Protein AF-S5ZUM7-F1 (afdb_monomer_lite)

Sequence (291 aa):
MRYPVFYRNIAENTLKTAIKSIQYLNNLTGVTPRNVTLVFYLPEKKMGGIYALGFVLGEDVNAGGKGPIYLNLALTRYAPGYMETTIIHELVHVYLGIVGVEANDATRWFHEGMAQYLSIKIAEAIGINVSEYKNDMYNSSKALYYYTGGKFGFIQKWPSDDVSEQEAYLASFYIIANISDSHGGLSYAQRVFSELRKHPVSTSSDIVIVLSQAAGRNLAPFFRSLGFSNIQDWSPTPSAGNTVTTKDTPTLSSYMSLIVALGLSLLIFLVVYYGNFEINQKLKMGIFEML

Secondary structure (DSSP, 8-state):
----GGGHHHHHHHHHHHHHHHHHHHHHHS---S---EEEE---GGGTTTT--EE--HHHHHTTS-SPEEEEGGGGGSPTTHHHHHHHHHHHHHHHHHTTB--STTTHHHHHHHHHHHHHHHHHHTT---HHHHHHHHHHHHHHHHHTTT--GGGGS---SHHHHHHHHHHHHHHHHHHHHHTTTHHHHHHHHHHHTTS-B-SHHHHHHHHHHHHTS--HHHHHHTT--SPPPP-----SS-------PPPHHHHHHHHHHHHHHHHHHHHHHHHHHHHHHHHHHHTSS--

Organism: NCBI:txid1365176

Radius of gyration: 22.26 Å; chains: 1; bounding box: 36×74×72 Å

Structure (mmCIF, N/CA/C/O backbone):
data_AF-S5ZUM7-F1
#
_entry.id   AF-S5ZUM7-F1
#
loop_
_atom_site.group_PDB
_atom_site.id
_atom_site.type_symbol
_atom_site.label_atom_id
_atom_site.label_alt_id
_atom_site.label_comp_id
_atom_site.label_asym_id
_atom_site.label_entity_id
_atom_site.label_seq_id
_atom_site.pdbx_PDB_ins_code
_atom_site.Cartn_x
_atom_site.Cartn_y
_atom_site.Cartn_z
_atom_site.occupancy
_atom_site.B_iso_or_equiv
_atom_site.auth_seq_id
_atom_site.auth_comp_id
_atom_site.auth_asym_id
_atom_site.auth_atom_id
_atom_site.pdbx_PDB_model_num
ATOM 1 N N . MET A 1 1 ? -15.008 -7.374 23.417 1.00 61.22 1 MET A N 1
ATOM 2 C CA . MET A 1 1 ? -14.252 -6.105 23.319 1.00 61.22 1 MET A CA 1
ATOM 3 C C . MET A 1 1 ? -14.030 -5.564 24.730 1.00 61.22 1 MET A C 1
ATOM 5 O O . MET A 1 1 ? -14.895 -5.789 25.568 1.00 61.22 1 MET A O 1
ATOM 9 N N . ARG A 1 2 ? -12.887 -4.932 25.026 1.00 76.25 2 ARG A N 1
ATOM 10 C CA . ARG A 1 2 ? -12.581 -4.351 26.349 1.00 76.25 2 ARG A CA 1
ATOM 11 C C . ARG A 1 2 ? -11.954 -2.968 26.150 1.00 76.25 2 ARG A C 1
ATOM 13 O O . ARG A 1 2 ? -10.902 -2.887 25.534 1.00 76.25 2 ARG A O 1
ATOM 20 N N . TYR A 1 3 ? -12.602 -1.906 26.625 1.00 78.56 3 TYR A N 1
ATOM 21 C CA . TYR A 1 3 ? -12.107 -0.524 26.545 1.00 78.56 3 TYR A CA 1
ATOM 22 C C . TYR A 1 3 ? -12.735 0.337 27.655 1.00 78.56 3 TYR A C 1
ATOM 24 O O . TYR A 1 3 ? -13.867 0.060 28.065 1.00 78.56 3 TYR A O 1
ATOM 32 N N . PRO A 1 4 ? -12.048 1.387 28.147 1.00 81.06 4 PRO A N 1
ATOM 33 C CA . PRO A 1 4 ? -12.658 2.371 29.039 1.00 81.06 4 PRO A CA 1
ATOM 34 C C . PRO A 1 4 ? -13.789 3.133 28.334 1.00 81.06 4 PRO A C 1
ATOM 36 O O . PRO A 1 4 ? -13.660 3.473 27.159 1.00 81.06 4 PRO A O 1
ATOM 39 N N . VAL A 1 5 ? -14.870 3.464 29.052 1.00 84.38 5 VAL A N 1
ATOM 40 C CA . VAL A 1 5 ? -16.059 4.148 28.489 1.00 84.38 5 VAL A CA 1
ATOM 41 C C . VAL A 1 5 ? -15.706 5.436 27.735 1.00 84.38 5 VAL A C 1
ATOM 43 O O . VAL A 1 5 ? -16.314 5.716 26.706 1.00 84.38 5 VAL A O 1
ATOM 46 N N . PHE A 1 6 ? -14.686 6.171 28.184 1.00 80.94 6 PHE A N 1
ATOM 47 C CA . PHE A 1 6 ? -14.214 7.401 27.539 1.00 80.94 6 PHE A CA 1
ATOM 48 C C . PHE A 1 6 ? -13.723 7.200 26.094 1.00 80.94 6 PHE A C 1
ATOM 50 O O . PHE A 1 6 ? -13.793 8.126 25.294 1.00 80.94 6 PHE A O 1
ATOM 57 N N . TYR A 1 7 ? -13.280 5.989 25.739 1.00 85.06 7 TYR A N 1
ATOM 58 C CA . TYR A 1 7 ? -12.807 5.642 24.395 1.00 85.06 7 TYR A CA 1
ATOM 59 C C . TYR A 1 7 ? -13.862 4.916 23.552 1.00 85.06 7 TYR A C 1
ATOM 61 O O . TYR A 1 7 ? -13.537 4.407 22.481 1.00 85.06 7 TYR A O 1
ATOM 69 N N . ARG A 1 8 ? -15.126 4.868 24.001 1.00 88.31 8 ARG A N 1
ATOM 70 C CA . ARG A 1 8 ? -16.198 4.124 23.320 1.00 88.31 8 ARG A CA 1
ATOM 71 C C . ARG A 1 8 ? -16.331 4.499 21.849 1.00 88.31 8 ARG A C 1
ATOM 73 O O . ARG A 1 8 ? -16.257 3.617 21.005 1.00 88.31 8 ARG A O 1
ATOM 80 N N . ASN A 1 9 ? -16.456 5.788 21.546 1.00 88.25 9 ASN A N 1
ATOM 81 C CA . ASN A 1 9 ? -16.661 6.245 20.170 1.00 88.25 9 ASN A CA 1
ATOM 82 C C . ASN A 1 9 ? -15.469 5.891 19.269 1.00 88.25 9 ASN A C 1
ATOM 84 O O . ASN A 1 9 ? -15.655 5.485 18.127 1.00 88.25 9 ASN A O 1
ATOM 88 N N . ILE A 1 10 ? -14.244 5.997 19.794 1.00 89.00 10 ILE A N 1
ATOM 89 C CA . ILE A 1 10 ? -13.022 5.628 19.069 1.00 89.00 10 ILE A CA 1
ATOM 90 C C . ILE A 1 10 ? -13.020 4.126 18.779 1.00 89.00 10 ILE A C 1
ATOM 92 O O . ILE A 1 10 ? -12.801 3.725 17.637 1.00 89.00 10 ILE A O 1
ATOM 96 N N . ALA A 1 11 ? -13.311 3.297 19.784 1.00 89.56 11 ALA A N 1
ATOM 97 C CA . ALA A 1 11 ? -13.358 1.847 19.633 1.00 89.56 11 ALA A CA 1
ATOM 98 C C . ALA A 1 11 ? -14.456 1.406 18.648 1.00 89.56 11 ALA A C 1
ATOM 100 O O . ALA A 1 11 ? -14.210 0.564 17.785 1.00 89.56 11 ALA A O 1
ATOM 101 N N . GLU A 1 12 ? -15.647 2.000 18.734 1.00 91.19 12 GLU A N 1
ATOM 102 C CA . GLU A 1 12 ? -16.779 1.700 17.852 1.00 91.19 12 GLU A CA 1
ATOM 103 C C . GLU A 1 12 ? -16.510 2.122 16.403 1.00 91.19 12 GLU A C 1
ATOM 105 O O . GLU A 1 12 ? -16.765 1.338 15.489 1.00 91.19 12 GLU A O 1
ATOM 110 N N . ASN A 1 13 ? -15.932 3.307 16.179 1.00 90.88 13 ASN A N 1
ATOM 111 C CA . ASN A 1 13 ? -15.545 3.760 14.841 1.00 90.88 13 ASN A CA 1
ATOM 112 C C . ASN A 1 13 ? -14.438 2.883 14.248 1.00 90.88 13 ASN A C 1
ATOM 114 O O . ASN A 1 13 ? -14.549 2.447 13.104 1.00 90.88 13 ASN A O 1
ATOM 118 N N . THR A 1 14 ? -13.421 2.555 15.048 1.00 93.12 14 THR A N 1
ATOM 119 C CA . THR A 1 14 ? -12.333 1.648 14.651 1.00 93.12 14 THR A CA 1
ATOM 120 C C . THR A 1 14 ? -12.890 0.291 14.229 1.00 93.12 14 THR A C 1
ATOM 122 O O . THR A 1 14 ? -12.570 -0.206 13.149 1.00 93.12 14 THR A O 1
ATOM 125 N N . LEU A 1 15 ? -13.781 -0.294 15.040 1.00 93.31 15 LEU A N 1
ATOM 126 C CA . LEU A 1 15 ? -14.403 -1.577 14.728 1.00 93.31 15 LEU A CA 1
ATOM 127 C C . LEU A 1 15 ? -15.278 -1.489 13.472 1.00 93.31 15 LEU A C 1
ATOM 129 O O . LEU A 1 15 ? -15.218 -2.375 12.622 1.00 93.31 15 LEU A O 1
ATOM 133 N N . LYS A 1 16 ? -16.089 -0.436 13.341 1.00 95.12 16 LYS A N 1
ATOM 134 C CA . LYS A 1 16 ? -16.959 -0.228 12.179 1.00 95.12 16 LYS A CA 1
ATOM 135 C C . LYS A 1 16 ? -16.148 -0.173 10.886 1.00 95.12 16 LYS A C 1
ATOM 137 O O . LYS A 1 16 ? -16.532 -0.826 9.916 1.00 95.12 16 LYS A O 1
ATOM 142 N N . THR A 1 17 ? -15.043 0.572 10.881 1.00 96.00 17 THR A N 1
ATOM 143 C CA . THR A 1 17 ? -14.125 0.631 9.740 1.00 96.00 17 THR A CA 1
ATOM 144 C C . THR A 1 17 ? -13.513 -0.739 9.482 1.00 96.00 17 THR A C 1
ATOM 146 O O . THR A 1 17 ? -13.670 -1.263 8.385 1.00 96.00 17 THR A O 1
ATOM 149 N N . ALA A 1 18 ? -12.924 -1.379 10.495 1.00 96.50 18 ALA A N 1
ATOM 150 C CA . ALA A 1 18 ? -12.290 -2.686 10.339 1.00 96.50 18 ALA A CA 1
ATOM 151 C C . ALA A 1 18 ? -13.249 -3.757 9.791 1.00 96.50 18 ALA A C 1
ATOM 153 O O . ALA A 1 18 ? -12.889 -4.472 8.862 1.00 96.50 18 ALA A O 1
ATOM 154 N N . ILE A 1 19 ? -14.483 -3.852 10.303 1.00 97.00 19 ILE A N 1
ATOM 155 C CA . ILE A 1 19 ? -15.470 -4.841 9.837 1.00 97.00 19 ILE A CA 1
ATOM 156 C C . ILE A 1 19 ? -15.808 -4.629 8.361 1.00 97.00 19 ILE A C 1
ATOM 158 O O . ILE A 1 19 ? -15.772 -5.584 7.584 1.00 97.00 19 ILE A O 1
ATOM 162 N N . LYS A 1 20 ? -16.130 -3.392 7.966 1.00 98.06 20 LYS A N 1
ATOM 163 C CA . LYS A 1 20 ? -16.456 -3.077 6.568 1.00 98.06 20 LYS A CA 1
ATOM 164 C C . LYS A 1 20 ? -15.277 -3.377 5.644 1.00 98.06 20 LYS A C 1
ATOM 166 O O . LYS A 1 20 ? -15.464 -3.959 4.579 1.00 98.06 20 LYS A O 1
ATOM 171 N N . SER A 1 21 ? -14.070 -3.028 6.074 1.00 98.06 21 SER A N 1
ATOM 172 C CA . SER A 1 21 ? -12.847 -3.256 5.310 1.00 98.06 21 SER A CA 1
ATOM 173 C C . SER A 1 21 ? -12.513 -4.739 5.183 1.00 98.06 21 SER A C 1
ATOM 175 O O . SER A 1 21 ? -12.178 -5.180 4.094 1.00 98.06 21 SER A O 1
ATOM 177 N N . ILE A 1 22 ? -12.680 -5.535 6.244 1.00 97.94 22 ILE A N 1
ATOM 178 C CA . ILE A 1 22 ? -12.516 -6.997 6.204 1.00 97.94 22 ILE A CA 1
ATOM 179 C C . ILE A 1 22 ? -13.520 -7.628 5.237 1.00 97.94 22 ILE A C 1
ATOM 181 O O . ILE A 1 22 ? -13.139 -8.469 4.433 1.00 97.94 22 ILE A O 1
ATOM 185 N N . GLN A 1 23 ? -14.790 -7.214 5.265 1.00 97.81 23 GLN A N 1
ATOM 186 C CA . GLN A 1 23 ? -15.787 -7.710 4.310 1.00 97.81 23 GLN A CA 1
ATOM 187 C C . GLN A 1 23 ? -15.381 -7.403 2.864 1.00 97.81 23 GLN A C 1
ATOM 189 O O . GLN A 1 23 ? -15.476 -8.270 1.997 1.00 97.81 23 GLN A O 1
ATOM 194 N N . TYR A 1 24 ? -14.891 -6.188 2.613 1.00 98.44 24 TYR A N 1
ATOM 195 C CA . TYR A 1 24 ? -14.421 -5.789 1.291 1.00 98.44 24 TYR A CA 1
ATOM 196 C C . TYR A 1 24 ? -13.181 -6.583 0.856 1.00 98.44 24 TYR A C 1
ATOM 198 O O . TYR A 1 24 ? -13.144 -7.127 -0.247 1.00 98.44 24 TYR A O 1
ATOM 206 N N . LEU A 1 25 ? -12.181 -6.688 1.734 1.00 98.38 25 LEU A N 1
ATOM 207 C CA . LEU A 1 25 ? -10.933 -7.406 1.484 1.00 98.38 25 LEU A CA 1
ATOM 208 C C . LEU A 1 25 ? -11.172 -8.901 1.274 1.00 98.38 25 LEU A C 1
ATOM 210 O O . LEU A 1 25 ? -10.568 -9.468 0.371 1.00 98.38 25 LEU A O 1
ATOM 214 N N . ASN A 1 26 ? -12.092 -9.535 2.005 1.00 98.19 26 ASN A N 1
ATOM 215 C CA . ASN A 1 26 ? -12.466 -10.931 1.765 1.00 98.19 26 ASN A CA 1
ATOM 216 C C . ASN A 1 26 ? -12.919 -11.153 0.315 1.00 98.19 26 ASN A C 1
ATOM 218 O O . ASN A 1 26 ? -12.455 -12.074 -0.356 1.00 98.19 26 ASN A O 1
ATOM 222 N N . ASN A 1 27 ? -13.789 -10.273 -0.185 1.00 97.81 27 ASN A N 1
ATOM 223 C CA . ASN A 1 27 ? -14.301 -10.354 -1.552 1.00 97.81 27 ASN A CA 1
ATOM 224 C C . ASN A 1 27 ? -13.211 -10.060 -2.593 1.00 97.81 27 ASN A C 1
ATOM 226 O O . ASN A 1 27 ? -13.148 -10.725 -3.626 1.00 97.81 27 ASN A O 1
ATOM 230 N N . LEU A 1 28 ? -12.350 -9.074 -2.322 1.00 98.25 28 LEU A N 1
ATOM 231 C CA . LEU A 1 28 ? -11.279 -8.667 -3.232 1.00 98.25 28 LEU A CA 1
ATOM 232 C C . LEU A 1 28 ? -10.168 -9.718 -3.326 1.00 98.25 28 LEU A C 1
ATOM 234 O O . LEU A 1 28 ? -9.648 -9.967 -4.408 1.00 98.25 28 LEU A O 1
ATOM 238 N N . THR A 1 29 ? -9.791 -10.323 -2.205 1.00 97.75 29 THR A N 1
ATOM 239 C CA . THR A 1 29 ? -8.609 -11.194 -2.110 1.00 97.75 29 THR A CA 1
ATOM 240 C C . THR A 1 29 ? -8.943 -12.681 -2.225 1.00 97.75 29 THR A C 1
ATOM 242 O O . THR A 1 29 ? -8.077 -13.489 -2.558 1.00 97.75 29 THR A O 1
ATOM 245 N N . GLY A 1 30 ? -10.195 -13.063 -1.952 1.00 97.38 30 GLY A N 1
ATOM 246 C CA . GLY A 1 30 ? -10.624 -14.459 -1.927 1.00 97.38 30 GLY A CA 1
ATOM 247 C C . GLY A 1 30 ? -10.052 -15.265 -0.756 1.00 97.38 30 GLY A C 1
ATOM 248 O O . GLY A 1 30 ? -9.999 -16.493 -0.846 1.00 97.38 30 GLY A O 1
ATOM 249 N N . VAL A 1 31 ? -9.597 -14.601 0.311 1.00 96.69 31 VAL A N 1
ATOM 250 C CA . VAL A 1 31 ? -9.159 -15.225 1.572 1.00 96.69 31 VAL A CA 1
ATOM 251 C C . VAL A 1 31 ? -9.831 -14.554 2.763 1.00 96.69 31 VAL A C 1
ATOM 253 O O . VAL A 1 31 ? -10.417 -13.485 2.628 1.00 96.69 31 VAL A O 1
ATOM 256 N N . THR A 1 32 ? -9.772 -15.181 3.937 1.00 95.38 32 THR A N 1
ATOM 257 C CA . THR A 1 32 ? -10.354 -14.624 5.164 1.00 95.38 32 THR A CA 1
ATOM 258 C C . THR A 1 32 ? -9.424 -14.853 6.352 1.00 95.38 32 THR A C 1
ATOM 260 O O . THR A 1 32 ? -9.056 -16.004 6.608 1.00 95.38 32 THR A O 1
ATOM 263 N N . PRO A 1 33 ? -9.047 -13.799 7.103 1.00 92.81 33 PRO A N 1
ATOM 264 C CA . PRO A 1 33 ? -8.265 -13.957 8.321 1.00 92.81 33 PRO A CA 1
ATOM 265 C C . PRO A 1 33 ? -9.086 -14.696 9.382 1.00 92.81 33 PRO A C 1
ATOM 267 O O . PRO A 1 33 ? -10.273 -14.428 9.574 1.00 92.81 33 PRO A O 1
ATOM 270 N N . ARG A 1 34 ? -8.448 -15.615 10.113 1.00 88.38 34 ARG A N 1
ATOM 271 C CA . ARG A 1 34 ? -9.111 -16.376 11.188 1.00 88.38 34 ARG A CA 1
ATOM 272 C C . ARG A 1 34 ? -9.559 -15.469 12.334 1.00 88.38 34 ARG A C 1
ATOM 274 O O . ARG A 1 34 ? -10.624 -15.670 12.911 1.00 88.38 34 ARG A O 1
ATOM 281 N N . ASN A 1 35 ? -8.714 -14.511 12.692 1.00 88.31 35 ASN A N 1
ATOM 282 C CA . ASN A 1 35 ? -8.983 -13.473 13.669 1.00 88.31 35 ASN A CA 1
ATOM 283 C C . ASN A 1 35 ? -8.235 -12.199 13.260 1.00 88.31 35 ASN A C 1
ATOM 285 O O . ASN A 1 35 ? -7.241 -12.251 12.545 1.00 88.31 35 ASN A O 1
ATOM 289 N N . VAL A 1 36 ? -8.738 -11.054 13.710 1.00 90.75 36 VAL A N 1
ATOM 290 C CA . VAL A 1 36 ? -8.038 -9.772 13.617 1.00 90.75 36 VAL A CA 1
ATOM 291 C C . VAL A 1 36 ? -8.118 -9.138 14.993 1.00 90.75 36 VAL A C 1
ATOM 293 O O . VAL A 1 36 ? -9.209 -8.984 15.547 1.00 90.75 36 VAL A O 1
ATOM 296 N N . THR A 1 37 ? -6.963 -8.796 15.553 1.00 91.75 37 THR A N 1
ATOM 297 C CA . THR A 1 37 ? -6.866 -8.112 16.844 1.00 91.75 37 THR A CA 1
ATOM 298 C C . THR A 1 37 ? -6.326 -6.714 16.604 1.00 91.75 37 THR A C 1
ATOM 300 O O . THR A 1 37 ? -5.295 -6.570 15.965 1.00 91.75 37 THR A O 1
ATOM 303 N N . LEU A 1 38 ? -7.015 -5.694 17.112 1.00 91.38 38 LEU A N 1
ATOM 304 C CA . LEU A 1 38 ? -6.593 -4.296 17.024 1.00 91.38 38 LEU A CA 1
ATOM 305 C C . LEU A 1 38 ? -6.195 -3.827 18.422 1.00 91.38 38 LEU A C 1
ATOM 307 O O . LEU A 1 38 ? -6.974 -3.980 19.368 1.00 91.38 38 LEU A O 1
ATOM 311 N N . VAL A 1 39 ? -4.992 -3.276 18.553 1.00 91.75 39 VAL A N 1
ATOM 312 C CA . VAL A 1 39 ? -4.415 -2.842 19.829 1.00 91.75 39 VAL A CA 1
ATOM 313 C C . VAL A 1 39 ? -3.963 -1.396 19.707 1.00 91.75 39 VAL A C 1
ATOM 315 O O . VAL A 1 39 ? -3.100 -1.077 18.899 1.00 91.75 39 VAL A O 1
ATOM 318 N N . PHE A 1 40 ? -4.513 -0.513 20.539 1.00 90.50 40 PHE A N 1
ATOM 319 C CA . PHE A 1 40 ? -4.004 0.852 20.634 1.00 90.50 40 PHE A CA 1
ATOM 320 C C . PHE A 1 40 ? -2.753 0.907 21.508 1.00 90.50 40 PHE A C 1
ATOM 322 O O . PHE A 1 40 ? -2.742 0.341 22.603 1.00 90.50 40 PHE A O 1
ATOM 329 N N . TYR A 1 41 ? -1.733 1.633 21.054 1.00 89.12 41 TYR A N 1
ATOM 330 C CA . TYR A 1 41 ? -0.527 1.922 21.828 1.00 89.12 41 TYR A CA 1
ATOM 331 C C . TYR A 1 41 ? -0.323 3.432 22.001 1.00 89.12 41 TYR A C 1
ATOM 333 O O . TYR A 1 41 ? -0.834 4.248 21.230 1.00 89.12 41 TYR A O 1
ATOM 341 N N . LEU A 1 42 ? 0.402 3.811 23.056 1.00 87.75 42 LEU A N 1
ATOM 342 C CA . LEU A 1 42 ? 0.776 5.203 23.303 1.00 87.75 42 LEU A CA 1
ATOM 343 C C . LEU A 1 42 ? 1.961 5.599 22.404 1.00 87.75 42 LEU A C 1
ATOM 345 O O . LEU A 1 42 ? 2.869 4.785 22.257 1.00 87.75 42 LEU A O 1
ATOM 349 N N . PRO A 1 43 ? 2.005 6.832 21.860 1.00 83.75 43 PRO A N 1
ATOM 350 C CA . PRO A 1 43 ? 3.061 7.310 20.958 1.00 83.75 43 PRO A CA 1
ATOM 351 C C . PRO A 1 43 ? 4.407 7.515 21.676 1.00 83.75 43 PRO A C 1
ATOM 353 O O . PRO A 1 43 ? 4.896 8.632 21.854 1.00 83.75 43 PRO A O 1
ATOM 356 N N . GLU A 1 44 ? 5.025 6.430 22.128 1.00 83.12 44 GLU A N 1
ATOM 357 C CA . GLU A 1 44 ? 6.344 6.447 22.743 1.00 83.12 44 GLU A CA 1
ATOM 358 C C . GLU A 1 44 ? 7.426 6.637 21.672 1.00 83.12 44 GLU A C 1
ATOM 360 O O . GLU A 1 44 ? 7.377 6.019 20.609 1.00 83.12 44 GLU A O 1
ATOM 365 N N . LYS A 1 45 ? 8.454 7.454 21.954 1.00 74.19 45 LYS A N 1
ATOM 366 C CA . LYS A 1 45 ? 9.541 7.737 20.991 1.00 74.19 45 LYS A CA 1
ATOM 367 C C . LYS A 1 45 ? 10.193 6.470 20.431 1.00 74.19 45 LYS A C 1
ATOM 369 O O . LYS A 1 45 ? 10.468 6.408 19.241 1.00 74.19 45 LYS A O 1
ATOM 374 N N . LYS A 1 46 ? 10.394 5.452 21.275 1.00 77.50 46 LYS A N 1
ATOM 375 C CA . LYS A 1 46 ? 10.979 4.156 20.884 1.00 77.50 46 LYS A CA 1
ATOM 376 C C . LYS A 1 46 ? 10.132 3.367 19.874 1.00 77.50 46 LYS A C 1
ATOM 378 O O . LYS A 1 46 ? 10.631 2.421 19.288 1.00 77.50 46 LYS A O 1
ATOM 383 N N . MET A 1 47 ? 8.863 3.736 19.705 1.00 67.62 47 MET A N 1
ATOM 384 C CA . MET A 1 47 ? 7.914 3.137 18.764 1.00 67.62 47 MET A CA 1
ATOM 385 C C . MET A 1 47 ? 7.614 4.084 17.592 1.00 67.62 47 MET A C 1
ATOM 387 O O . MET A 1 47 ? 6.532 4.018 17.024 1.00 67.62 47 MET A O 1
ATOM 391 N N . GLY A 1 48 ? 8.515 5.024 17.281 1.00 69.00 48 GLY A N 1
ATOM 392 C CA . GLY A 1 48 ? 8.325 6.020 16.218 1.00 69.00 48 GLY A CA 1
ATOM 393 C C . GLY A 1 48 ? 7.511 7.255 16.631 1.00 69.00 48 GLY A C 1
ATOM 394 O O . GLY A 1 48 ? 7.222 8.119 15.801 1.00 69.00 48 GLY A O 1
ATOM 395 N N . GLY A 1 49 ? 7.149 7.385 17.913 1.00 77.81 49 GLY A N 1
ATOM 396 C CA . GLY A 1 49 ? 6.454 8.562 18.436 1.00 77.81 49 GLY A CA 1
ATOM 397 C C . GLY A 1 49 ? 5.098 8.778 17.766 1.00 77.81 49 GLY A C 1
ATOM 398 O O . GLY A 1 49 ? 4.261 7.884 17.772 1.00 77.81 49 GLY A O 1
ATOM 399 N N . ILE A 1 50 ? 4.869 9.974 17.218 1.00 72.50 50 ILE A N 1
ATOM 400 C CA . ILE A 1 50 ? 3.633 10.320 16.491 1.00 72.50 50 ILE A CA 1
ATOM 401 C C . ILE A 1 50 ? 3.696 9.990 14.991 1.00 72.50 50 ILE A C 1
ATOM 403 O O . ILE A 1 50 ? 2.682 10.109 14.314 1.00 72.50 50 ILE A O 1
ATOM 407 N N . TYR A 1 51 ? 4.866 9.604 14.472 1.00 71.00 51 TYR A N 1
ATOM 408 C CA . TYR A 1 51 ? 5.076 9.382 13.037 1.00 71.00 51 TYR A CA 1
ATOM 409 C C . TYR A 1 51 ? 4.770 7.945 12.611 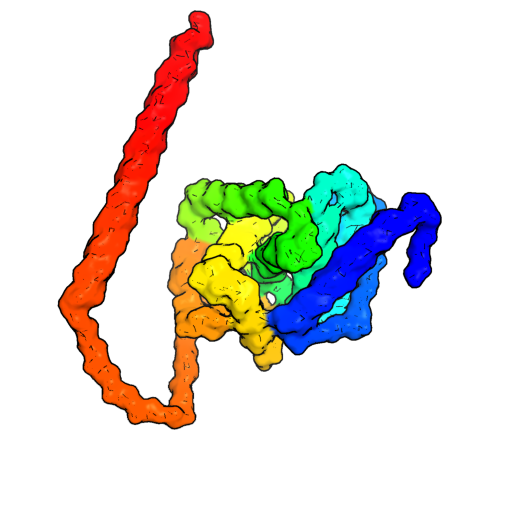1.00 71.00 51 TYR A C 1
ATOM 411 O O . TYR A 1 51 ? 4.253 7.730 11.520 1.00 71.00 51 TYR A O 1
ATOM 419 N N . ALA A 1 52 ? 5.011 6.965 13.486 1.00 79.25 52 ALA A N 1
ATOM 420 C CA . ALA A 1 52 ? 4.509 5.610 13.285 1.00 79.25 52 ALA A CA 1
ATOM 421 C C . ALA A 1 52 ? 3.010 5.588 13.600 1.00 79.25 52 ALA A C 1
ATOM 423 O O . ALA A 1 52 ? 2.626 5.700 14.762 1.00 79.25 52 ALA A O 1
ATOM 424 N N . LEU A 1 53 ? 2.160 5.506 12.580 1.00 83.38 53 LEU A N 1
ATOM 425 C CA . LEU A 1 53 ? 0.704 5.580 12.746 1.00 83.38 53 LEU A CA 1
ATOM 426 C C . LEU A 1 53 ? 0.078 4.221 13.083 1.00 83.38 53 LEU A C 1
ATOM 428 O O . LEU A 1 53 ? -0.866 4.148 13.870 1.00 83.38 53 LEU A O 1
ATOM 432 N N . GLY A 1 54 ? 0.620 3.150 12.521 1.00 85.81 54 GLY A N 1
ATOM 433 C CA . GLY A 1 54 ? 0.229 1.774 12.780 1.00 85.81 54 GLY A CA 1
ATOM 434 C C . GLY A 1 54 ? 1.332 0.824 12.334 1.00 85.81 54 GLY A C 1
ATOM 435 O O . GLY A 1 54 ? 2.295 1.263 11.705 1.00 85.81 54 GLY A O 1
ATOM 436 N N . PHE A 1 55 ? 1.236 -0.438 12.747 1.00 85.50 55 PHE A N 1
ATOM 437 C CA . PHE A 1 55 ? 2.102 -1.501 12.240 1.00 85.50 55 PHE A CA 1
ATOM 438 C C . PHE A 1 55 ? 1.538 -2.900 12.523 1.00 85.50 55 PHE A C 1
ATOM 440 O O . PHE A 1 55 ? 0.803 -3.129 13.493 1.00 85.50 55 PHE A O 1
ATOM 447 N N . VAL A 1 56 ? 1.999 -3.861 11.722 1.00 83.75 56 VAL A N 1
ATOM 448 C CA . VAL A 1 56 ? 1.998 -5.303 12.004 1.00 83.75 56 VAL A CA 1
ATOM 449 C C . VAL A 1 56 ? 3.445 -5.784 11.962 1.00 83.75 56 VAL A C 1
ATOM 451 O O . VAL A 1 56 ? 4.212 -5.362 11.098 1.00 83.75 56 VAL A O 1
ATOM 454 N N . LEU A 1 57 ? 3.850 -6.655 12.887 1.00 82.94 57 LEU A N 1
ATOM 455 C CA . LEU A 1 57 ? 5.222 -7.165 12.891 1.00 82.94 57 LEU A CA 1
ATOM 456 C C . LEU A 1 57 ? 5.478 -8.044 11.658 1.00 82.94 57 LEU A C 1
ATOM 458 O O . LEU A 1 57 ? 4.638 -8.857 11.274 1.00 82.94 57 LEU A O 1
ATOM 462 N N . GLY A 1 58 ? 6.666 -7.930 11.058 1.00 77.56 58 GLY A N 1
ATOM 463 C CA . GLY A 1 58 ? 7.031 -8.737 9.888 1.00 77.56 58 GLY A CA 1
ATOM 464 C C . GLY A 1 58 ? 6.960 -10.244 10.160 1.00 77.56 58 GLY A C 1
ATOM 465 O O . GLY A 1 58 ? 6.475 -10.999 9.323 1.00 77.56 58 GLY A O 1
ATOM 466 N N . GLU A 1 59 ? 7.349 -10.686 11.360 1.00 82.88 59 GLU A N 1
ATOM 467 C CA . GLU A 1 59 ? 7.220 -12.087 11.790 1.00 82.88 59 GLU A CA 1
ATOM 468 C C . GLU A 1 59 ? 5.764 -12.575 11.811 1.00 82.88 59 GLU A C 1
ATOM 470 O O . GLU A 1 59 ? 5.484 -13.711 11.434 1.00 82.88 59 GLU A O 1
ATOM 475 N N . ASP A 1 60 ? 4.825 -11.700 12.165 1.00 87.69 60 ASP A N 1
ATOM 476 C CA . ASP A 1 60 ? 3.401 -12.004 12.202 1.00 87.69 60 ASP A CA 1
ATOM 477 C C . ASP A 1 60 ? 2.786 -12.060 10.801 1.00 87.69 60 ASP A C 1
ATOM 479 O O . ASP A 1 60 ? 1.942 -12.921 10.526 1.00 87.69 60 ASP A O 1
ATOM 483 N N . VAL A 1 61 ? 3.220 -11.162 9.909 1.00 85.25 61 VAL A N 1
ATOM 484 C CA . VAL A 1 61 ? 2.880 -11.202 8.481 1.00 85.25 61 VAL A CA 1
ATOM 485 C C . VAL A 1 61 ? 3.385 -12.514 7.877 1.00 85.25 61 VAL A C 1
ATOM 487 O O . VAL A 1 61 ? 2.592 -13.262 7.304 1.00 85.25 61 VAL A O 1
ATOM 490 N N . ASN A 1 62 ? 4.653 -12.857 8.120 1.00 89.25 62 ASN A N 1
ATOM 491 C CA . ASN A 1 62 ? 5.293 -14.093 7.656 1.00 89.25 62 ASN A CA 1
ATOM 492 C C . ASN A 1 62 ? 4.681 -15.361 8.267 1.00 89.25 62 ASN A C 1
ATOM 494 O O . ASN A 1 62 ? 4.672 -16.417 7.638 1.00 89.25 62 ASN A O 1
ATOM 498 N N . ALA A 1 63 ? 4.086 -15.269 9.458 1.00 87.38 63 ALA A N 1
ATOM 499 C CA . ALA A 1 63 ? 3.318 -16.351 10.070 1.00 87.38 63 ALA A CA 1
ATOM 500 C C . ALA A 1 63 ? 1.901 -16.523 9.474 1.00 87.38 63 ALA A C 1
ATOM 502 O O . ALA A 1 63 ? 1.087 -17.278 10.032 1.00 87.38 63 ALA A O 1
ATOM 503 N N . GLY A 1 64 ? 1.601 -15.859 8.352 1.00 84.62 64 GLY A N 1
ATOM 504 C CA . GLY A 1 64 ? 0.307 -15.873 7.671 1.00 84.62 64 GLY A CA 1
ATOM 505 C C . GLY A 1 64 ? -0.652 -14.800 8.185 1.00 84.62 64 GLY A C 1
ATOM 506 O O . GLY A 1 64 ? -1.844 -15.073 8.319 1.00 84.62 64 GLY A O 1
ATOM 507 N N . GLY A 1 65 ? -0.134 -13.622 8.544 1.00 81.81 65 GLY A N 1
ATOM 508 C CA . GLY A 1 65 ? -0.927 -12.484 9.019 1.00 81.81 65 GLY A CA 1
ATOM 509 C C . GLY A 1 65 ? -1.606 -12.715 10.375 1.00 81.81 65 GLY A C 1
ATOM 510 O O . GLY A 1 65 ? -2.760 -12.339 10.559 1.00 81.81 65 GLY A O 1
ATOM 511 N N . LYS A 1 66 ? -0.935 -13.384 11.321 1.00 83.81 66 LYS A N 1
ATOM 512 C CA . LYS A 1 66 ? -1.540 -13.801 12.609 1.00 83.81 66 LYS A CA 1
ATOM 513 C C . LYS A 1 66 ? -1.411 -12.782 13.745 1.00 83.81 66 LYS A C 1
ATOM 515 O O . LYS A 1 66 ? -1.971 -13.006 14.820 1.00 83.81 66 LYS A O 1
ATOM 520 N N . GLY A 1 67 ? -0.676 -11.702 13.520 1.00 78.62 67 GLY A N 1
ATOM 521 C CA . GLY A 1 67 ? -0.356 -10.715 14.544 1.00 78.62 67 GLY A CA 1
ATOM 522 C C . GLY A 1 67 ? -1.494 -9.768 14.878 1.00 78.62 67 GLY A C 1
ATOM 523 O O . GLY A 1 67 ? -2.402 -9.554 14.066 1.00 78.62 67 GLY A O 1
ATOM 524 N N . PRO A 1 68 ? -1.453 -9.151 16.068 1.00 90.12 68 PRO A N 1
ATOM 525 C CA . PRO A 1 68 ? -2.241 -7.959 16.306 1.00 90.12 68 PRO A CA 1
ATOM 526 C C . PRO A 1 68 ? -1.785 -6.821 15.381 1.00 90.12 68 PRO A C 1
ATOM 528 O O . PRO A 1 68 ? -0.601 -6.638 15.110 1.00 90.12 68 PRO A O 1
ATOM 531 N N . ILE A 1 69 ? -2.752 -6.023 14.945 1.00 91.00 69 ILE A N 1
ATOM 532 C CA . ILE A 1 69 ? -2.531 -4.721 14.329 1.00 91.00 69 ILE A CA 1
ATOM 533 C C . ILE A 1 69 ? -2.402 -3.700 15.456 1.00 91.00 69 ILE A C 1
ATOM 535 O O . ILE A 1 69 ? -3.337 -3.513 16.245 1.00 91.00 69 ILE A O 1
ATOM 539 N N . TYR A 1 70 ? -1.258 -3.031 15.522 1.00 91.81 70 TYR A N 1
ATOM 540 C CA . TYR A 1 70 ? -1.015 -1.950 16.464 1.00 91.81 70 TYR A CA 1
ATOM 541 C C . TYR A 1 70 ? -1.384 -0.617 15.826 1.00 91.81 70 TYR A C 1
ATOM 543 O O . TYR A 1 70 ? -0.954 -0.309 14.721 1.00 91.81 70 TYR A O 1
ATOM 551 N N . LEU A 1 71 ? -2.179 0.184 16.5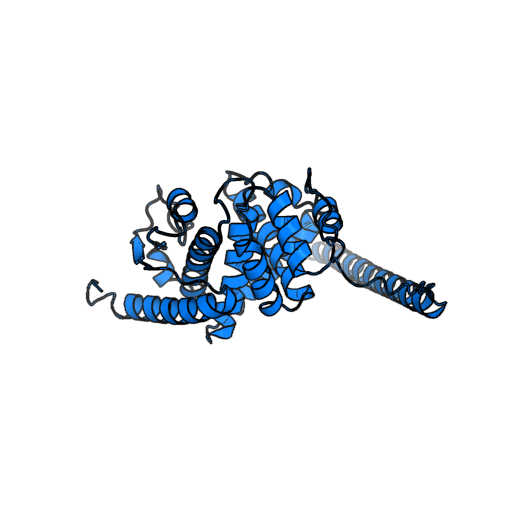31 1.00 91.56 71 LEU A N 1
ATOM 552 C CA . LEU A 1 71 ? -2.616 1.505 16.091 1.00 91.56 71 LEU A CA 1
ATOM 553 C C . LEU A 1 71 ? -2.149 2.561 17.081 1.00 91.56 71 LEU A C 1
ATOM 555 O O . LEU A 1 71 ? -2.352 2.435 18.292 1.00 91.56 71 LEU A O 1
ATOM 559 N N . ASN A 1 72 ? -1.558 3.631 16.572 1.00 89.56 72 ASN A N 1
ATOM 560 C CA . ASN A 1 72 ? -1.126 4.733 17.405 1.00 89.56 72 ASN A CA 1
ATOM 561 C C . ASN A 1 72 ? -2.343 5.504 17.918 1.00 89.56 72 ASN A C 1
ATOM 563 O O . ASN A 1 72 ? -3.178 5.965 17.139 1.00 89.56 72 ASN A O 1
ATOM 567 N N . LEU A 1 73 ? -2.436 5.707 19.234 1.00 89.12 73 LEU A N 1
ATOM 568 C CA . LEU A 1 73 ? -3.529 6.477 19.828 1.00 89.12 73 LEU A CA 1
ATOM 569 C C . LEU A 1 73 ? -3.581 7.930 19.313 1.00 89.12 73 LEU A C 1
ATOM 571 O O . LEU A 1 73 ? -4.649 8.548 19.337 1.00 89.12 73 LEU A O 1
ATOM 575 N N . ALA A 1 74 ? -2.469 8.470 18.800 1.00 86.88 74 ALA A N 1
ATOM 576 C CA . ALA A 1 74 ? -2.420 9.788 18.168 1.00 86.88 74 ALA A CA 1
ATOM 577 C C . ALA A 1 74 ? -3.384 9.918 16.975 1.00 86.88 74 ALA A C 1
ATOM 579 O O . ALA A 1 74 ? -3.946 10.996 16.786 1.00 86.88 74 ALA A O 1
ATOM 580 N N . LEU A 1 75 ? -3.670 8.827 16.247 1.00 86.75 75 LEU A N 1
ATOM 581 C CA . LEU A 1 75 ? -4.609 8.807 15.113 1.00 86.75 75 LEU A CA 1
ATOM 582 C C . LEU A 1 75 ? -6.001 9.334 15.464 1.00 86.75 75 LEU A C 1
ATOM 584 O O . LEU A 1 75 ? -6.687 9.895 14.617 1.00 86.75 75 LEU A O 1
ATOM 588 N N . THR A 1 76 ? -6.403 9.219 16.729 1.00 86.00 76 THR A N 1
ATOM 589 C CA . THR A 1 76 ? -7.693 9.727 17.223 1.00 86.00 76 THR A CA 1
ATOM 590 C C . THR A 1 76 ? -7.825 11.251 17.142 1.00 86.00 76 THR A C 1
ATOM 592 O O . THR A 1 76 ? -8.911 11.787 17.361 1.00 86.00 76 THR A O 1
ATOM 595 N N . ARG A 1 77 ? -6.722 11.957 16.858 1.00 85.62 77 ARG A N 1
ATOM 596 C CA . ARG A 1 77 ? -6.642 13.416 16.722 1.00 85.62 77 ARG A CA 1
ATOM 597 C C . ARG A 1 77 ? -6.328 13.885 15.301 1.00 85.62 77 ARG A C 1
ATOM 599 O O . ARG A 1 77 ? -6.275 15.092 15.087 1.00 85.62 77 ARG A O 1
ATOM 606 N N . TYR A 1 78 ? -6.110 12.967 14.361 1.00 84.69 78 TYR A N 1
ATOM 607 C CA . TYR A 1 78 ? -5.853 13.310 12.964 1.00 84.69 78 TYR A CA 1
ATOM 608 C C . TYR A 1 78 ? -7.153 13.695 12.253 1.00 84.69 78 TYR A C 1
ATOM 610 O O . TYR A 1 78 ? -8.255 13.441 12.749 1.00 84.69 78 TYR A O 1
ATOM 618 N N . ALA A 1 79 ? -7.018 14.324 11.084 1.00 84.81 79 ALA A N 1
ATOM 619 C CA . ALA A 1 79 ? -8.161 14.635 10.239 1.00 84.81 79 ALA A CA 1
ATOM 620 C C . ALA A 1 79 ? -8.924 13.345 9.855 1.00 84.81 79 ALA A C 1
ATOM 622 O O . ALA A 1 79 ? -8.307 12.277 9.737 1.00 84.81 79 ALA A O 1
ATOM 623 N N . PRO A 1 80 ? -10.254 13.418 9.653 1.00 85.12 80 PRO A N 1
ATOM 624 C CA . PRO A 1 80 ? -11.038 12.278 9.187 1.00 85.12 80 PRO A CA 1
ATOM 625 C C . PRO A 1 80 ? -10.424 11.638 7.938 1.00 85.12 80 PRO A C 1
ATOM 627 O O . PRO A 1 80 ? -9.960 12.342 7.044 1.00 85.12 80 PRO A O 1
ATOM 630 N N . GLY A 1 81 ? -10.424 10.307 7.876 1.00 87.31 81 GLY A N 1
ATOM 631 C CA . GLY A 1 81 ? -9.825 9.548 6.784 1.00 87.31 81 GLY A CA 1
ATOM 632 C C . GLY A 1 81 ? -8.460 8.963 7.138 1.00 87.31 81 GLY A C 1
ATOM 633 O O . GLY A 1 81 ? -8.184 7.858 6.693 1.00 87.31 81 GLY A O 1
ATOM 634 N N . TYR A 1 82 ? -7.640 9.620 7.969 1.00 89.69 82 TYR A N 1
ATOM 635 C CA . TYR A 1 82 ? -6.304 9.113 8.329 1.00 89.69 82 TYR A CA 1
ATOM 636 C C . TYR A 1 82 ? -6.363 7.854 9.195 1.00 89.69 82 TYR A C 1
ATOM 638 O O . TYR A 1 82 ? -5.706 6.862 8.898 1.00 89.69 82 TYR A O 1
ATOM 646 N N . MET A 1 83 ? -7.164 7.868 10.266 1.00 91.31 83 MET A N 1
ATOM 647 C CA . MET A 1 83 ? -7.319 6.687 11.121 1.00 91.31 83 MET A CA 1
ATOM 648 C C . MET A 1 83 ? -7.879 5.516 10.312 1.00 91.31 83 MET A C 1
ATOM 650 O O . MET A 1 83 ? -7.431 4.379 10.448 1.00 91.31 83 MET A O 1
ATOM 654 N N . GLU A 1 84 ? -8.854 5.795 9.452 1.00 95.06 84 GLU A N 1
ATOM 655 C CA . GLU A 1 84 ? -9.490 4.789 8.627 1.00 95.06 84 GLU A CA 1
ATOM 656 C C . GLU A 1 84 ? -8.552 4.197 7.575 1.00 95.06 84 GLU A C 1
ATOM 658 O O . GLU A 1 84 ? -8.518 2.973 7.433 1.00 95.06 84 GLU A O 1
ATOM 663 N N . THR A 1 85 ? -7.773 5.021 6.869 1.00 95.44 85 THR A N 1
ATOM 664 C CA . THR A 1 85 ? -6.784 4.525 5.907 1.00 95.44 85 THR A CA 1
ATOM 665 C C . THR A 1 85 ? -5.681 3.748 6.605 1.00 95.44 85 THR A C 1
ATOM 667 O O . THR A 1 85 ? -5.335 2.684 6.105 1.00 95.44 85 THR A O 1
ATOM 670 N N . THR A 1 86 ? -5.203 4.171 7.783 1.00 94.88 86 THR A N 1
ATOM 671 C CA . THR A 1 86 ? -4.224 3.384 8.551 1.00 94.88 86 THR A CA 1
ATOM 672 C C . THR A 1 86 ? -4.779 2.014 8.940 1.00 94.88 86 THR A C 1
ATOM 674 O O . THR A 1 86 ? -4.122 1.008 8.705 1.00 94.88 86 THR A O 1
ATOM 677 N N . ILE A 1 87 ? -6.016 1.924 9.445 1.00 95.94 87 ILE A N 1
ATOM 678 C CA . ILE A 1 87 ? -6.636 0.621 9.762 1.00 95.94 87 ILE A CA 1
ATOM 679 C C . ILE A 1 87 ? -6.654 -0.295 8.530 1.00 95.94 87 ILE A C 1
ATOM 681 O O . ILE A 1 87 ? -6.367 -1.487 8.637 1.00 95.94 87 ILE A O 1
ATOM 685 N N . ILE A 1 88 ? -7.012 0.244 7.361 1.00 98.31 88 ILE A N 1
ATOM 686 C CA . ILE A 1 88 ? -7.077 -0.545 6.127 1.00 98.31 88 ILE A CA 1
ATOM 687 C C . ILE A 1 88 ? -5.675 -0.915 5.631 1.00 98.31 88 ILE A C 1
ATOM 689 O O . ILE A 1 88 ? -5.493 -2.032 5.159 1.00 98.31 88 ILE A O 1
ATOM 693 N N . HIS A 1 89 ? -4.699 -0.015 5.759 1.00 98.06 89 HIS A N 1
ATOM 694 C CA . HIS A 1 89 ? -3.296 -0.241 5.397 1.00 98.06 89 HIS A CA 1
ATOM 695 C C . HIS A 1 89 ? -2.742 -1.458 6.139 1.00 98.06 89 HIS A C 1
ATOM 697 O O . HIS A 1 89 ? -2.325 -2.432 5.513 1.00 98.06 89 HIS A O 1
ATOM 703 N N . GLU A 1 90 ? -2.880 -1.471 7.465 1.00 96.88 90 GLU A N 1
ATOM 704 C CA . GLU A 1 90 ? -2.410 -2.589 8.288 1.00 96.88 90 GLU A CA 1
ATOM 705 C C . GLU A 1 90 ? -3.171 -3.891 8.007 1.00 96.88 90 GLU A C 1
ATOM 707 O O . GLU A 1 90 ? -2.590 -4.979 7.994 1.00 96.88 90 GLU A O 1
ATOM 712 N N . LEU A 1 91 ? -4.475 -3.804 7.718 1.00 97.81 91 LEU A N 1
ATOM 713 C CA . LEU A 1 91 ? -5.236 -4.963 7.256 1.00 97.81 91 LEU A CA 1
ATOM 714 C C . LEU A 1 91 ? -4.664 -5.511 5.946 1.00 97.81 91 LEU A C 1
ATOM 716 O O . LEU A 1 91 ? -4.523 -6.721 5.817 1.00 97.81 91 LEU A O 1
ATOM 720 N N . VAL A 1 92 ? -4.299 -4.673 4.977 1.00 98.31 92 VAL A N 1
ATOM 721 C CA . VAL A 1 92 ? -3.737 -5.158 3.707 1.00 98.31 92 VAL A CA 1
ATOM 722 C C . VAL A 1 92 ? -2.441 -5.938 3.942 1.00 98.31 92 VAL A C 1
ATOM 724 O O . VAL A 1 92 ? -2.279 -6.995 3.333 1.00 98.31 92 VAL A O 1
ATOM 727 N N . HIS A 1 93 ? -1.571 -5.517 4.868 1.00 97.31 93 HIS A N 1
ATOM 728 C CA . HIS A 1 93 ? -0.388 -6.307 5.236 1.00 97.31 93 HIS A CA 1
ATOM 729 C C . HIS A 1 93 ? -0.743 -7.702 5.763 1.00 97.31 93 HIS A C 1
ATOM 731 O O . HIS A 1 93 ? -0.120 -8.683 5.353 1.00 97.31 93 HIS A O 1
ATOM 737 N N . VAL A 1 94 ? -1.780 -7.818 6.600 1.00 96.50 94 VAL A N 1
ATOM 738 C CA . VAL A 1 94 ? -2.294 -9.119 7.062 1.00 96.50 94 VAL A CA 1
ATOM 739 C C . VAL A 1 94 ? -2.718 -9.994 5.879 1.00 96.50 94 VAL A C 1
ATOM 741 O O . VAL A 1 94 ? -2.328 -11.158 5.803 1.00 96.50 94 VAL A O 1
ATOM 744 N N . TYR A 1 95 ? -3.477 -9.446 4.926 1.00 97.75 95 TYR A N 1
ATOM 745 C CA . TYR A 1 95 ? -3.933 -10.206 3.756 1.00 97.75 95 TYR A CA 1
ATOM 746 C C . TYR A 1 95 ? -2.788 -10.601 2.822 1.00 97.75 95 TYR A C 1
ATOM 748 O O . TYR A 1 95 ? -2.817 -11.706 2.286 1.00 97.75 95 TYR A O 1
ATOM 756 N N . LEU A 1 96 ? -1.776 -9.745 2.655 1.00 97.88 96 LEU A N 1
ATOM 757 C CA . LEU A 1 96 ? -0.563 -10.069 1.902 1.00 97.88 96 LEU A CA 1
ATOM 758 C C . LEU A 1 96 ? 0.189 -11.251 2.529 1.00 97.88 96 LEU A C 1
ATOM 760 O O . LEU A 1 96 ? 0.553 -12.183 1.813 1.00 97.88 96 LEU A O 1
ATOM 764 N N . GLY A 1 97 ? 0.316 -11.272 3.860 1.00 95.44 97 GLY A N 1
ATOM 765 C CA . GLY A 1 97 ? 0.884 -12.412 4.583 1.00 95.44 97 GLY A CA 1
ATOM 766 C C . GLY A 1 97 ? 0.080 -13.703 4.392 1.00 95.44 97 GLY A C 1
ATOM 767 O O . GLY A 1 97 ? 0.651 -14.766 4.163 1.00 95.44 97 GLY A O 1
ATOM 768 N N . ILE A 1 98 ? -1.258 -13.627 4.414 1.00 95.81 98 ILE A N 1
ATOM 769 C CA . ILE A 1 98 ? -2.134 -14.794 4.190 1.00 95.81 98 ILE A CA 1
ATOM 770 C C . ILE A 1 98 ? -1.954 -15.382 2.787 1.00 95.81 98 ILE A C 1
ATOM 772 O O . ILE A 1 98 ? -1.967 -16.604 2.634 1.00 95.81 98 ILE A O 1
ATOM 776 N N . VAL A 1 99 ? -1.801 -14.537 1.762 1.00 96.81 99 VAL A N 1
ATOM 777 C CA . VAL A 1 99 ? -1.612 -15.002 0.377 1.00 96.81 99 VAL A CA 1
ATOM 778 C C . VAL A 1 99 ? -0.160 -15.349 0.041 1.00 96.81 99 VAL A C 1
ATOM 780 O O . VAL A 1 99 ? 0.117 -15.673 -1.107 1.00 96.81 99 VAL A O 1
ATOM 783 N N . GLY A 1 100 ? 0.744 -15.344 1.025 1.00 95.88 100 GLY A N 1
ATOM 784 C CA . GLY A 1 100 ? 2.108 -15.852 0.872 1.00 95.88 100 GLY A CA 1
ATOM 785 C C . GLY A 1 100 ? 3.125 -14.835 0.359 1.00 95.88 100 GLY A C 1
ATOM 786 O O . GLY A 1 100 ? 4.149 -15.247 -0.186 1.00 95.88 100 GLY A O 1
ATOM 787 N N . VAL A 1 101 ? 2.869 -13.532 0.522 1.00 97.88 101 VAL A N 1
ATOM 788 C CA . VAL A 1 101 ? 3.901 -12.507 0.322 1.00 97.88 101 VAL A CA 1
ATOM 789 C C . VAL A 1 101 ? 4.717 -12.388 1.597 1.00 97.88 101 VAL A C 1
ATOM 791 O O . VAL A 1 101 ? 4.199 -12.010 2.648 1.00 97.88 101 VAL A O 1
ATOM 794 N N . GLU A 1 102 ? 5.989 -12.753 1.502 1.00 96.56 102 GLU A N 1
ATOM 795 C CA . GLU A 1 102 ? 6.933 -12.637 2.602 1.00 96.56 102 GLU A CA 1
ATOM 796 C C . GLU A 1 102 ? 7.206 -11.157 2.885 1.00 96.56 102 GLU A C 1
ATOM 798 O O . GLU A 1 102 ? 7.522 -10.416 1.965 1.00 96.56 102 GLU A O 1
ATOM 803 N N . ALA A 1 103 ? 7.118 -10.723 4.137 1.00 94.00 103 ALA A N 1
ATOM 804 C CA . ALA A 1 103 ? 7.573 -9.425 4.611 1.00 94.00 103 ALA A CA 1
ATOM 805 C C . ALA A 1 103 ? 9.093 -9.459 4.831 1.00 94.00 103 ALA A C 1
ATOM 807 O O . ALA A 1 103 ? 9.575 -9.909 5.876 1.00 94.00 103 ALA A O 1
ATOM 808 N N . ASN A 1 104 ? 9.838 -8.980 3.834 1.00 93.50 104 ASN A N 1
ATOM 809 C CA . ASN A 1 104 ? 11.288 -8.809 3.862 1.00 93.50 104 ASN A CA 1
ATOM 810 C C . ASN A 1 104 ? 11.697 -7.550 3.069 1.00 93.50 104 ASN A C 1
ATOM 812 O O . ASN A 1 104 ? 10.859 -6.889 2.453 1.00 93.50 104 ASN A O 1
ATOM 816 N N . ASP A 1 105 ? 12.986 -7.208 3.056 1.00 91.38 105 ASP A N 1
ATOM 817 C CA . ASP A 1 105 ? 13.474 -5.991 2.387 1.00 91.38 105 ASP A CA 1
ATOM 818 C C . ASP A 1 105 ? 13.176 -5.955 0.875 1.00 91.38 105 ASP A C 1
ATOM 820 O O . ASP A 1 105 ? 12.939 -4.883 0.319 1.00 91.38 105 ASP A O 1
ATOM 824 N N . ALA A 1 106 ? 13.159 -7.111 0.202 1.00 93.19 106 ALA A N 1
ATOM 825 C CA . ALA A 1 106 ? 12.985 -7.212 -1.249 1.00 93.19 106 ALA A CA 1
ATOM 826 C C . ALA A 1 106 ? 11.520 -7.082 -1.704 1.00 93.19 106 ALA A C 1
ATOM 828 O O . ALA A 1 106 ? 11.264 -6.828 -2.889 1.00 93.19 106 ALA A O 1
ATOM 829 N N . THR A 1 107 ? 10.572 -7.270 -0.787 1.00 96.62 107 THR A N 1
ATOM 830 C CA . THR A 1 107 ? 9.122 -7.202 -1.019 1.00 96.62 107 THR A CA 1
ATOM 831 C C . THR A 1 107 ? 8.457 -6.032 -0.299 1.00 96.62 107 THR A C 1
ATOM 833 O O . THR A 1 107 ? 7.302 -5.724 -0.598 1.00 96.62 107 THR A O 1
ATOM 836 N N . ARG A 1 108 ? 9.156 -5.349 0.619 1.00 96.69 108 ARG A N 1
ATOM 837 C CA . ARG A 1 108 ? 8.596 -4.261 1.435 1.00 96.69 108 ARG A CA 1
ATOM 838 C C . ARG A 1 108 ? 7.926 -3.173 0.602 1.00 96.69 108 ARG A C 1
ATOM 840 O O . ARG A 1 108 ? 6.808 -2.780 0.908 1.00 96.69 108 ARG A O 1
ATOM 847 N N . TRP A 1 109 ? 8.527 -2.776 -0.518 1.00 97.94 109 TRP A N 1
ATOM 848 C CA . TRP A 1 109 ? 7.917 -1.805 -1.434 1.00 97.94 109 TRP A CA 1
ATOM 849 C C . TRP A 1 109 ? 6.554 -2.252 -1.974 1.00 97.94 109 TRP A C 1
ATOM 851 O O . TRP A 1 109 ? 5.653 -1.440 -2.171 1.00 97.94 109 TRP A O 1
ATOM 861 N N . PHE A 1 110 ? 6.366 -3.551 -2.190 1.00 98.62 110 PHE A N 1
ATOM 862 C CA . PHE A 1 110 ? 5.084 -4.083 -2.621 1.00 98.62 110 PHE A CA 1
ATOM 863 C C . PHE A 1 110 ? 4.082 -4.116 -1.468 1.00 98.62 110 PHE A C 1
ATOM 865 O O . PHE A 1 110 ? 2.926 -3.752 -1.678 1.00 98.62 110 PHE A O 1
ATOM 872 N N . HIS A 1 111 ? 4.529 -4.475 -0.258 1.00 98.06 111 HIS A N 1
ATOM 873 C CA . HIS A 1 111 ? 3.712 -4.376 0.952 1.00 98.06 111 HIS A CA 1
ATOM 874 C C . HIS A 1 111 ? 3.181 -2.957 1.144 1.00 98.06 111 HIS A C 1
ATOM 876 O O . HIS A 1 111 ? 1.965 -2.773 1.186 1.00 98.06 111 HIS A O 1
ATOM 882 N N . GLU A 1 112 ? 4.066 -1.964 1.190 1.00 97.69 112 GLU A N 1
ATOM 883 C CA . GLU A 1 112 ? 3.673 -0.577 1.437 1.00 97.69 112 GLU A CA 1
ATOM 884 C C . GLU A 1 112 ? 2.882 0.016 0.273 1.00 97.69 112 GLU A C 1
ATOM 886 O O . GLU A 1 112 ? 1.845 0.641 0.480 1.00 97.69 112 GLU A O 1
ATOM 891 N N . GLY A 1 113 ? 3.309 -0.220 -0.972 1.00 98.62 113 GLY A N 1
ATOM 892 C CA . GLY A 1 113 ? 2.616 0.298 -2.149 1.00 98.62 113 GLY A CA 1
ATOM 893 C C . GLY A 1 113 ? 1.196 -0.257 -2.292 1.00 98.62 113 GLY A C 1
ATOM 894 O O . GLY A 1 113 ? 0.264 0.495 -2.587 1.00 98.62 113 GLY A O 1
ATOM 895 N N . MET A 1 114 ? 1.008 -1.561 -2.060 1.00 98.75 114 MET A N 1
ATOM 896 C CA . MET A 1 114 ? -0.308 -2.201 -2.129 1.00 98.75 114 MET A CA 1
ATOM 897 C C . MET A 1 114 ? -1.197 -1.798 -0.955 1.00 98.75 114 MET A C 1
ATOM 899 O O . MET A 1 114 ? -2.373 -1.498 -1.170 1.00 98.75 114 MET A O 1
ATOM 903 N N . ALA A 1 115 ? -0.649 -1.737 0.260 1.00 98.56 115 ALA A N 1
ATOM 904 C CA . ALA A 1 115 ? -1.376 -1.278 1.438 1.00 98.56 115 ALA A CA 1
ATOM 905 C C . ALA A 1 115 ? -1.832 0.178 1.291 1.00 98.56 115 ALA A C 1
ATOM 907 O O . ALA A 1 115 ? -3.010 0.476 1.504 1.00 98.56 115 ALA A O 1
ATOM 908 N N . GLN A 1 116 ? -0.962 1.050 0.780 1.00 98.38 116 GLN A N 1
ATOM 909 C CA . GLN A 1 116 ? -1.268 2.455 0.544 1.00 98.38 116 GLN A CA 1
ATOM 910 C C . GLN A 1 116 ? -2.311 2.655 -0.565 1.00 98.38 116 GLN A C 1
ATOM 912 O O . GLN A 1 116 ? -3.209 3.493 -0.446 1.00 98.38 116 GLN A O 1
ATOM 917 N N . TYR A 1 117 ? -2.211 1.892 -1.656 1.00 98.75 117 TYR A N 1
ATOM 918 C CA . TYR A 1 117 ? -3.166 1.963 -2.760 1.00 98.75 117 TYR A CA 1
ATOM 919 C C . TYR A 1 117 ? -4.551 1.446 -2.357 1.00 98.75 117 TYR A C 1
ATOM 921 O O . TYR A 1 117 ? -5.561 2.124 -2.574 1.00 98.75 117 TYR A O 1
ATOM 929 N N . LEU A 1 118 ? -4.610 0.255 -1.755 1.00 98.75 118 LEU A N 1
ATOM 930 C CA . LEU A 1 118 ? -5.873 -0.358 -1.364 1.00 98.75 118 LEU A CA 1
ATOM 931 C C . LEU A 1 118 ? -6.536 0.371 -0.201 1.00 98.75 118 LEU A C 1
ATOM 933 O O . LEU A 1 118 ? -7.760 0.471 -0.210 1.00 98.75 118 LEU A O 1
ATOM 937 N N . SER A 1 119 ? -5.781 0.931 0.748 1.00 98.56 119 SER A N 1
ATOM 938 C CA . SER A 1 119 ? -6.370 1.710 1.842 1.00 98.56 119 SER A CA 1
ATOM 939 C C . SER A 1 119 ? -7.194 2.886 1.332 1.00 98.56 119 SER A C 1
ATOM 941 O O . SER A 1 119 ? -8.337 3.055 1.756 1.00 98.56 119 SER A O 1
ATOM 943 N N . ILE A 1 120 ? -6.681 3.619 0.341 1.00 98.44 120 ILE A N 1
ATOM 944 C CA . ILE A 1 120 ? -7.398 4.720 -0.309 1.00 98.44 120 ILE A CA 1
ATOM 945 C C . ILE A 1 120 ? -8.633 4.198 -1.051 1.00 98.44 120 ILE A C 1
ATOM 947 O O . ILE A 1 120 ? -9.747 4.658 -0.800 1.00 98.44 120 ILE A O 1
ATOM 951 N N . LYS A 1 121 ? -8.465 3.225 -1.956 1.00 98.50 121 LYS A N 1
ATOM 952 C CA . LYS A 1 121 ? -9.568 2.766 -2.820 1.00 98.50 121 LYS A CA 1
ATOM 953 C C . LYS A 1 121 ? -10.690 2.086 -2.028 1.00 98.50 121 LYS A C 1
ATOM 955 O O . LYS A 1 121 ? -11.861 2.264 -2.354 1.00 98.50 121 LYS A O 1
ATOM 960 N N . ILE A 1 122 ? -10.352 1.319 -0.992 1.00 98.44 122 ILE A N 1
ATOM 961 C CA . ILE A 1 122 ? -11.332 0.649 -0.131 1.00 98.44 122 ILE A CA 1
ATOM 962 C C . ILE A 1 122 ? -12.038 1.669 0.757 1.00 98.44 122 ILE A C 1
ATOM 964 O O . ILE A 1 122 ? -13.258 1.585 0.879 1.00 98.44 122 ILE A O 1
ATOM 968 N N . ALA A 1 123 ? -11.322 2.648 1.326 1.00 98.06 123 ALA A N 1
ATOM 969 C CA . ALA A 1 123 ? -11.942 3.721 2.100 1.00 98.06 123 ALA A CA 1
ATOM 970 C C . ALA A 1 123 ? -13.007 4.462 1.272 1.00 98.06 123 ALA A C 1
ATOM 972 O O . ALA A 1 123 ? -14.147 4.590 1.726 1.00 98.06 123 ALA A O 1
ATOM 973 N N . GLU A 1 124 ? -12.682 4.843 0.029 1.00 97.44 124 GLU A N 1
ATOM 974 C CA . GLU A 1 124 ? -13.651 5.434 -0.906 1.00 97.44 124 GLU A CA 1
ATOM 975 C C . GLU A 1 124 ? -14.847 4.493 -1.138 1.00 97.44 124 GLU A C 1
ATOM 977 O O . GLU A 1 124 ? -16.002 4.910 -1.029 1.00 97.44 124 GLU A O 1
ATOM 982 N N . ALA A 1 125 ? -14.590 3.205 -1.391 1.00 97.31 125 ALA A N 1
ATOM 983 C CA . ALA A 1 125 ? -15.632 2.219 -1.675 1.00 97.31 125 ALA A CA 1
ATOM 984 C C . ALA A 1 125 ? -16.589 1.959 -0.496 1.00 97.31 125 ALA A C 1
ATOM 986 O O . ALA A 1 125 ? -17.753 1.624 -0.717 1.00 97.31 125 ALA A O 1
ATOM 987 N N . ILE A 1 126 ? -16.132 2.121 0.751 1.00 96.81 126 ILE A N 1
ATOM 988 C CA . ILE A 1 126 ? -16.965 1.945 1.955 1.00 96.81 126 ILE A CA 1
ATOM 989 C C . ILE A 1 126 ? -17.559 3.260 2.491 1.00 96.81 126 ILE A C 1
ATOM 991 O O . ILE A 1 126 ? -18.186 3.260 3.561 1.00 96.81 126 ILE A O 1
ATOM 995 N N . GLY A 1 127 ? -17.413 4.352 1.729 1.00 96.56 127 GLY A N 1
ATOM 996 C CA . GLY A 1 127 ? -18.041 5.651 1.978 1.00 96.56 127 GLY A CA 1
ATOM 997 C C . GLY A 1 127 ? -17.279 6.556 2.947 1.00 96.56 127 GLY A C 1
ATOM 998 O O . GLY A 1 127 ? -17.899 7.388 3.609 1.00 96.56 127 GLY A O 1
ATOM 999 N N . ILE A 1 128 ? -15.965 6.379 3.078 1.00 96.38 128 ILE A N 1
ATOM 1000 C CA . ILE A 1 128 ? -15.100 7.221 3.911 1.00 96.38 128 ILE A CA 1
ATOM 1001 C C . ILE A 1 128 ? -14.482 8.297 3.024 1.00 96.38 128 ILE A C 1
ATOM 1003 O O . ILE A 1 128 ? -13.922 8.004 1.968 1.00 96.38 128 ILE A O 1
ATOM 1007 N N . ASN A 1 129 ? -14.587 9.554 3.453 1.00 95.38 129 ASN A N 1
ATOM 1008 C CA . ASN A 1 129 ? -13.960 10.651 2.734 1.00 95.38 129 ASN A CA 1
ATOM 1009 C C . ASN A 1 129 ? -12.448 10.638 2.982 1.00 95.38 129 ASN A C 1
ATOM 1011 O O . ASN A 1 129 ? -12.000 10.868 4.100 1.00 95.38 129 ASN A O 1
ATOM 1015 N N . VAL A 1 130 ? -11.688 10.391 1.919 1.00 95.62 130 VAL A N 1
ATOM 1016 C CA . VAL A 1 130 ? -10.221 10.409 1.913 1.00 95.62 130 VAL A CA 1
ATOM 1017 C C . VAL A 1 130 ? -9.679 11.355 0.844 1.00 95.62 130 VAL A C 1
ATOM 1019 O O . VAL A 1 130 ? -8.549 11.189 0.403 1.00 95.62 130 VAL A O 1
ATOM 1022 N N . SER A 1 131 ? -10.473 12.326 0.374 1.00 94.50 131 SER A N 1
ATOM 1023 C CA . SER A 1 131 ? -10.107 13.160 -0.778 1.00 94.50 131 SER A CA 1
ATOM 1024 C C . SER A 1 131 ? -8.808 13.935 -0.569 1.00 94.50 131 SER A C 1
ATOM 1026 O O . SER A 1 131 ? -7.994 13.997 -1.482 1.00 94.50 131 SER A O 1
ATOM 1028 N N . GLU A 1 132 ? -8.607 14.501 0.624 1.00 89.81 132 GLU A N 1
ATOM 1029 C CA . GLU A 1 132 ? -7.390 15.239 0.986 1.00 89.81 132 GLU A CA 1
ATOM 1030 C C . GLU A 1 132 ? -6.177 14.304 0.988 1.00 89.81 132 GLU A C 1
ATOM 1032 O O . GLU A 1 132 ? -5.282 14.456 0.163 1.00 89.81 132 GLU A O 1
ATOM 1037 N N . TYR A 1 133 ? -6.233 13.242 1.796 1.00 88.25 133 TYR A N 1
ATOM 1038 C CA . TYR A 1 133 ? -5.184 12.226 1.881 1.00 88.25 133 TYR A CA 1
ATOM 1039 C C . TYR A 1 133 ? -4.830 11.604 0.520 1.00 88.25 133 TYR A C 1
ATOM 1041 O O . TYR A 1 133 ? -3.662 11.428 0.174 1.00 88.25 133 TYR A O 1
ATOM 1049 N N . LYS A 1 134 ? -5.848 11.300 -0.292 1.00 95.00 134 LYS A N 1
ATOM 1050 C CA . LYS A 1 134 ? -5.688 10.814 -1.662 1.00 95.00 134 LYS A CA 1
ATOM 1051 C C . LYS A 1 134 ? -4.958 11.844 -2.515 1.00 95.00 134 LYS A C 1
ATOM 1053 O O . LYS A 1 134 ? -3.961 11.498 -3.142 1.00 95.00 134 LYS A O 1
ATOM 1058 N N . ASN A 1 135 ? -5.435 13.084 -2.561 1.00 94.56 135 ASN A N 1
ATOM 1059 C CA . ASN A 1 135 ? -4.817 14.122 -3.380 1.00 94.56 135 ASN A CA 1
ATOM 1060 C C . ASN A 1 135 ? -3.354 14.339 -2.988 1.00 94.56 135 ASN A C 1
ATOM 1062 O O . ASN A 1 135 ? -2.501 14.369 -3.872 1.00 94.56 135 ASN A O 1
ATOM 1066 N N . ASP A 1 136 ? -3.053 14.395 -1.693 1.00 92.00 136 ASP A N 1
ATOM 1067 C CA . ASP A 1 136 ? -1.690 14.550 -1.189 1.00 92.00 136 ASP A CA 1
ATOM 1068 C C . ASP A 1 136 ? -0.790 13.396 -1.632 1.00 92.00 136 ASP A C 1
ATOM 1070 O O . ASP A 1 136 ? 0.302 13.626 -2.155 1.00 92.00 136 ASP A O 1
ATOM 1074 N N . MET A 1 137 ? -1.266 12.155 -1.510 1.00 93.75 137 MET A N 1
ATOM 1075 C CA . MET A 1 137 ? -0.507 10.963 -1.885 1.00 93.75 137 MET A CA 1
ATOM 1076 C C . MET A 1 137 ? -0.254 10.887 -3.403 1.00 93.75 137 MET A C 1
ATOM 1078 O O . MET A 1 137 ? 0.878 10.664 -3.843 1.00 93.75 137 MET A O 1
ATOM 1082 N N . TYR A 1 138 ? -1.272 11.132 -4.238 1.00 97.75 138 TYR A N 1
ATOM 1083 C CA . TYR A 1 138 ? -1.117 11.154 -5.703 1.00 97.75 138 TYR A CA 1
ATOM 1084 C C . TYR A 1 138 ? -0.236 12.319 -6.177 1.00 97.75 138 TYR A C 1
ATOM 1086 O O . TYR A 1 138 ? 0.601 12.131 -7.061 1.00 97.75 138 TYR A O 1
ATOM 1094 N N . ASN A 1 139 ? -0.379 13.508 -5.591 1.00 97.62 139 ASN A N 1
ATOM 1095 C CA . ASN A 1 139 ? 0.416 14.672 -5.978 1.00 97.62 139 ASN A CA 1
ATOM 1096 C C . ASN A 1 139 ? 1.879 14.520 -5.553 1.00 97.62 139 ASN A C 1
ATOM 1098 O O . ASN A 1 139 ? 2.770 14.733 -6.375 1.00 97.62 139 ASN A O 1
ATOM 1102 N N . SER A 1 140 ? 2.132 14.096 -4.313 1.00 96.62 140 SER A N 1
ATOM 1103 C CA . SER A 1 140 ? 3.489 13.938 -3.770 1.00 96.62 140 SER A CA 1
ATOM 1104 C C . SER A 1 140 ? 4.256 12.826 -4.481 1.00 96.62 140 SER A C 1
ATOM 1106 O O . SER A 1 140 ? 5.406 13.013 -4.871 1.00 96.62 140 SER A O 1
ATOM 1108 N N . SER A 1 141 ? 3.605 11.691 -4.745 1.00 97.69 141 SER A N 1
ATOM 1109 C CA . SER A 1 141 ? 4.225 10.580 -5.478 1.00 97.69 141 SER A CA 1
ATOM 1110 C C . SER A 1 141 ? 4.542 10.943 -6.933 1.00 97.69 141 SER A C 1
ATOM 1112 O O . SER A 1 141 ? 5.604 10.594 -7.453 1.00 97.69 141 SER A O 1
ATOM 1114 N N . LYS A 1 142 ? 3.674 11.725 -7.588 1.00 97.94 142 LYS A N 1
ATOM 1115 C CA . LYS A 1 142 ? 3.931 12.260 -8.930 1.00 97.94 142 LYS A CA 1
ATOM 1116 C C . LYS A 1 142 ? 5.046 13.311 -8.931 1.00 97.94 142 LYS A C 1
ATOM 1118 O O . LYS A 1 142 ? 5.870 13.312 -9.845 1.00 97.94 142 LYS A O 1
ATOM 1123 N N . ALA A 1 143 ? 5.097 14.180 -7.924 1.00 97.94 143 ALA A N 1
ATOM 1124 C CA . ALA A 1 143 ? 6.180 15.146 -7.760 1.00 97.94 143 ALA A CA 1
ATOM 1125 C C . ALA A 1 143 ? 7.531 14.434 -7.589 1.00 97.94 143 ALA A C 1
ATOM 1127 O O . ALA A 1 143 ? 8.486 14.773 -8.287 1.00 97.94 143 ALA A O 1
ATOM 1128 N N . LEU A 1 144 ? 7.583 13.385 -6.760 1.00 96.75 144 LEU A N 1
ATOM 1129 C CA . LEU A 1 144 ? 8.774 12.556 -6.579 1.00 96.75 144 LEU A CA 1
ATOM 1130 C C . LEU A 1 144 ? 9.207 11.875 -7.886 1.00 96.75 144 LEU A C 1
ATOM 1132 O O . LEU A 1 144 ? 10.395 11.845 -8.208 1.00 96.75 144 LEU A O 1
ATOM 1136 N N . TYR A 1 145 ? 8.258 11.371 -8.682 1.00 97.56 145 TYR A N 1
ATOM 1137 C CA . TYR A 1 145 ? 8.565 10.794 -9.994 1.00 97.56 145 TYR A CA 1
ATOM 1138 C C . TYR A 1 145 ? 9.275 11.803 -10.906 1.00 97.56 145 TYR A C 1
ATOM 1140 O O . TYR A 1 145 ? 10.285 11.469 -11.524 1.00 97.56 145 TYR A O 1
ATOM 1148 N N . TYR A 1 146 ? 8.793 13.048 -10.973 1.00 97.19 146 TYR A N 1
ATOM 1149 C CA . TYR A 1 146 ? 9.448 14.083 -11.776 1.00 97.19 146 TYR A CA 1
ATOM 1150 C C . TYR A 1 146 ? 10.801 14.502 -11.207 1.00 97.19 146 TYR A C 1
ATOM 1152 O O . TYR A 1 146 ? 11.751 14.653 -11.971 1.00 97.19 146 TYR A O 1
ATOM 1160 N N . TYR A 1 147 ? 10.898 14.648 -9.885 1.00 95.75 147 TYR A N 1
ATOM 1161 C CA . TYR A 1 147 ? 12.132 15.029 -9.202 1.00 95.75 147 TYR A CA 1
ATOM 1162 C C . TYR A 1 147 ? 13.263 14.016 -9.438 1.00 95.75 147 TYR A C 1
ATOM 1164 O O . TYR A 1 147 ? 14.391 14.394 -9.739 1.00 95.75 147 TYR A O 1
ATOM 1172 N N . THR A 1 148 ? 12.943 12.724 -9.380 1.00 95.19 148 THR A N 1
ATOM 1173 C CA . THR A 1 148 ? 13.911 11.626 -9.552 1.00 95.19 148 THR A CA 1
ATOM 1174 C C . THR A 1 148 ? 14.122 11.211 -11.010 1.00 95.19 148 THR A C 1
ATOM 1176 O O . THR A 1 148 ? 14.925 10.321 -11.287 1.00 95.19 148 THR A O 1
ATOM 1179 N N . GLY A 1 149 ? 13.373 11.782 -11.962 1.00 95.94 149 GLY A N 1
ATOM 1180 C CA . GLY A 1 149 ? 13.353 11.304 -13.349 1.00 95.94 149 GLY A CA 1
ATOM 1181 C C . GLY A 1 149 ? 12.863 9.853 -13.479 1.00 95.94 149 GLY A C 1
ATOM 1182 O O . GLY A 1 149 ? 13.330 9.116 -14.350 1.00 95.94 149 GLY A O 1
ATOM 1183 N N . GLY A 1 150 ? 11.970 9.426 -12.582 1.00 94.62 150 GLY A N 1
ATOM 1184 C CA . GLY A 1 150 ? 11.413 8.076 -12.521 1.00 94.62 150 GLY A CA 1
ATOM 1185 C C . GLY A 1 150 ? 12.369 7.008 -11.987 1.00 94.62 150 GLY A C 1
ATOM 1186 O O . GLY A 1 150 ? 12.123 5.823 -12.195 1.00 94.62 150 GLY A O 1
ATOM 1187 N N . LYS A 1 151 ? 13.471 7.379 -11.327 1.00 96.19 151 LYS A N 1
ATOM 1188 C CA . LYS A 1 151 ? 14.464 6.427 -10.802 1.00 96.19 151 LYS A CA 1
ATOM 1189 C C . LYS A 1 151 ? 14.064 5.888 -9.430 1.00 96.19 151 LYS A C 1
ATOM 1191 O O . LYS A 1 151 ? 14.605 6.287 -8.410 1.00 96.19 151 LYS A O 1
ATOM 1196 N N . PHE A 1 152 ? 13.129 4.942 -9.424 1.00 97.50 152 PHE A N 1
ATOM 1197 C CA . PHE A 1 152 ? 12.595 4.287 -8.224 1.00 97.50 152 PHE A CA 1
ATOM 1198 C C . PHE A 1 152 ? 13.252 2.951 -7.863 1.00 97.50 152 PHE A C 1
ATOM 1200 O O . PHE A 1 152 ? 12.866 2.338 -6.877 1.00 97.50 152 PHE A O 1
ATOM 1207 N N . GLY A 1 153 ? 14.271 2.501 -8.599 1.00 95.75 153 GLY A N 1
ATOM 1208 C CA . GLY A 1 153 ? 14.988 1.250 -8.312 1.00 95.75 153 GLY A CA 1
ATOM 1209 C C . GLY A 1 153 ? 15.583 1.149 -6.903 1.00 95.75 153 GLY A C 1
ATOM 1210 O O . GLY A 1 153 ? 15.804 0.042 -6.417 1.00 95.75 153 GLY A O 1
ATOM 1211 N N . PHE A 1 154 ? 15.788 2.281 -6.221 1.00 94.62 154 PHE A N 1
ATOM 1212 C CA . PHE A 1 154 ? 16.282 2.305 -4.845 1.00 94.62 154 PHE A CA 1
ATOM 1213 C C . PHE A 1 154 ? 15.373 1.536 -3.874 1.00 94.62 154 PHE A C 1
ATOM 1215 O O . PHE A 1 154 ? 15.886 0.940 -2.936 1.00 94.62 154 PHE A O 1
ATOM 1222 N N . ILE A 1 155 ? 14.061 1.438 -4.132 1.00 96.25 155 ILE A N 1
ATOM 1223 C CA . ILE A 1 155 ? 13.118 0.746 -3.234 1.00 96.25 155 ILE A CA 1
ATOM 1224 C C . ILE A 1 155 ? 13.261 -0.784 -3.232 1.00 96.25 155 ILE A C 1
ATOM 1226 O O . ILE A 1 155 ? 12.662 -1.443 -2.388 1.00 96.25 155 ILE A O 1
ATOM 1230 N N . GLN A 1 156 ? 14.071 -1.364 -4.133 1.00 93.88 156 GLN A N 1
ATOM 1231 C CA . GLN A 1 156 ? 14.470 -2.777 -4.030 1.00 93.88 156 GLN A CA 1
ATOM 1232 C C . GLN A 1 156 ? 15.337 -3.050 -2.795 1.00 93.88 156 GLN A C 1
ATOM 1234 O O . GLN A 1 156 ? 15.460 -4.198 -2.372 1.00 93.88 156 GLN A O 1
ATOM 1239 N N . LYS A 1 157 ? 15.956 -2.002 -2.241 1.00 91.81 157 LYS A N 1
ATOM 1240 C CA . LYS A 1 157 ? 16.650 -2.024 -0.962 1.00 91.81 157 LYS A CA 1
ATOM 1241 C C . LYS A 1 157 ? 16.031 -0.946 -0.085 1.00 91.81 157 LYS A C 1
ATOM 1243 O O . LYS A 1 157 ? 16.395 0.223 -0.195 1.00 91.81 157 LYS A O 1
ATOM 1248 N N . TRP A 1 158 ? 15.089 -1.350 0.761 1.00 90.88 158 TRP A N 1
ATOM 1249 C CA . TRP A 1 158 ? 14.350 -0.406 1.587 1.00 90.88 158 TRP A CA 1
ATOM 1250 C C . TRP A 1 158 ? 15.300 0.478 2.417 1.00 90.88 158 TRP A C 1
ATOM 1252 O O . TRP A 1 158 ? 16.200 -0.054 3.078 1.00 90.88 158 TRP A O 1
ATOM 1262 N N . PRO A 1 159 ? 15.159 1.811 2.360 1.00 88.19 159 PRO A N 1
ATOM 1263 C CA . PRO A 1 159 ? 16.021 2.709 3.114 1.00 88.19 159 PRO A CA 1
ATOM 1264 C C . PRO A 1 159 ? 15.691 2.681 4.610 1.00 88.19 159 PRO A C 1
ATOM 1266 O O . PRO A 1 159 ? 14.580 2.348 5.014 1.00 88.19 159 PRO A O 1
ATOM 1269 N N . SER A 1 160 ? 16.679 3.028 5.436 1.00 79.81 160 SER A N 1
ATOM 1270 C CA . SER A 1 160 ? 16.570 3.009 6.901 1.00 79.81 160 SER A CA 1
ATOM 1271 C C . SER A 1 160 ? 16.536 4.397 7.544 1.00 79.81 160 SER A C 1
ATOM 1273 O O . SER A 1 160 ? 16.405 4.485 8.761 1.00 79.81 160 SER A O 1
ATOM 1275 N N . ASP A 1 161 ? 16.737 5.468 6.773 1.00 86.44 161 ASP A N 1
ATOM 1276 C CA . ASP A 1 161 ? 16.597 6.847 7.240 1.00 86.44 161 ASP A CA 1
ATOM 1277 C C . ASP A 1 161 ? 15.210 7.411 6.909 1.00 86.44 161 ASP A C 1
ATOM 1279 O O . ASP A 1 161 ? 14.658 7.138 5.843 1.00 86.44 161 ASP A O 1
ATOM 1283 N N . ASP A 1 162 ? 14.672 8.232 7.814 1.00 69.44 162 ASP A N 1
ATOM 1284 C CA . ASP A 1 162 ? 13.285 8.710 7.765 1.00 69.44 162 ASP A CA 1
ATOM 1285 C C . ASP A 1 162 ? 12.921 9.439 6.459 1.00 69.44 162 ASP A C 1
ATOM 1287 O O . ASP A 1 162 ? 11.799 9.310 5.966 1.00 69.44 162 ASP A O 1
ATOM 1291 N N . VAL A 1 163 ? 13.849 10.225 5.896 1.00 71.06 163 VAL A N 1
ATOM 1292 C CA . VAL A 1 163 ? 13.602 11.004 4.669 1.00 71.06 163 VAL A CA 1
ATOM 1293 C C . VAL A 1 163 ? 13.478 10.065 3.479 1.00 71.06 163 VAL A C 1
ATOM 1295 O O . VAL A 1 163 ? 12.470 10.084 2.772 1.00 71.06 163 VAL A O 1
ATOM 1298 N N . SER A 1 164 ? 14.474 9.204 3.286 1.00 81.62 164 SER A N 1
ATOM 1299 C CA . SER A 1 164 ? 14.468 8.252 2.179 1.00 81.62 164 SER A CA 1
ATOM 1300 C C . SER A 1 164 ? 13.349 7.218 2.333 1.00 81.62 164 SER A C 1
ATOM 1302 O O . SER A 1 164 ? 12.812 6.742 1.334 1.00 81.62 164 SER A O 1
ATOM 1304 N N . GLU A 1 165 ? 12.943 6.887 3.564 1.00 84.44 165 GLU A N 1
ATOM 1305 C CA . GLU A 1 165 ? 11.795 6.013 3.820 1.00 84.44 165 GLU A CA 1
ATOM 1306 C C . GLU A 1 165 ? 10.488 6.634 3.318 1.00 84.44 165 GLU A C 1
ATOM 1308 O O . GLU A 1 165 ? 9.750 5.970 2.590 1.00 84.44 165 GLU A O 1
ATOM 1313 N N . GLN A 1 166 ? 10.223 7.915 3.589 1.00 87.44 166 GLN A N 1
ATOM 1314 C CA . GLN A 1 166 ? 9.044 8.597 3.037 1.00 87.44 166 GLN A CA 1
ATOM 1315 C C . GLN A 1 166 ? 9.041 8.595 1.502 1.00 87.44 166 GLN A C 1
ATOM 1317 O O . GLN A 1 166 ? 8.008 8.329 0.879 1.00 87.44 166 GLN A O 1
ATOM 1322 N N . GLU A 1 167 ? 10.196 8.825 0.874 1.00 93.81 167 GLU A N 1
ATOM 1323 C CA . GLU A 1 167 ? 10.334 8.717 -0.580 1.00 93.81 167 GLU A CA 1
ATOM 1324 C C . GLU A 1 167 ? 10.070 7.288 -1.078 1.00 93.81 167 GLU A C 1
ATOM 1326 O O . GLU A 1 167 ? 9.423 7.104 -2.112 1.00 93.81 167 GLU A O 1
ATOM 1331 N N . ALA A 1 168 ? 10.497 6.265 -0.332 1.00 95.19 168 ALA A N 1
ATOM 1332 C CA . ALA A 1 168 ? 10.235 4.869 -0.664 1.00 95.19 168 ALA A CA 1
ATOM 1333 C C . ALA A 1 168 ? 8.737 4.531 -0.613 1.00 95.19 168 ALA A C 1
ATOM 1335 O O . ALA A 1 168 ? 8.241 3.869 -1.529 1.00 95.19 168 ALA A O 1
ATOM 1336 N N . TYR A 1 169 ? 7.994 5.030 0.382 1.00 94.88 169 TYR A N 1
ATOM 1337 C CA . TYR A 1 169 ? 6.529 4.913 0.430 1.00 94.88 169 TYR A CA 1
ATOM 1338 C C . TYR A 1 169 ? 5.871 5.560 -0.796 1.00 94.88 169 TYR A C 1
ATOM 1340 O O . TYR A 1 169 ? 5.050 4.930 -1.467 1.00 94.88 169 TYR A O 1
ATOM 1348 N N . LEU A 1 170 ? 6.266 6.791 -1.139 1.00 97.56 170 LEU A N 1
ATOM 1349 C CA . LEU A 1 170 ? 5.725 7.522 -2.290 1.00 97.56 170 LEU A CA 1
ATOM 1350 C C . LEU A 1 170 ? 6.030 6.828 -3.625 1.00 97.56 170 LEU A C 1
ATOM 1352 O O . LEU A 1 170 ? 5.144 6.712 -4.475 1.00 97.56 170 LEU A O 1
ATOM 1356 N N . ALA A 1 171 ? 7.259 6.347 -3.815 1.00 98.38 171 ALA A N 1
ATOM 1357 C CA . ALA A 1 171 ? 7.670 5.609 -5.007 1.00 98.38 171 ALA A CA 1
ATOM 1358 C C . ALA A 1 171 ? 6.915 4.274 -5.135 1.00 98.38 171 ALA A C 1
ATOM 1360 O O . ALA A 1 171 ? 6.411 3.938 -6.210 1.00 98.38 171 ALA A O 1
ATOM 1361 N N . SER A 1 172 ? 6.772 3.548 -4.024 1.00 98.56 172 SER A N 1
ATOM 1362 C CA . SER A 1 172 ? 6.004 2.302 -3.945 1.00 98.56 172 SER A CA 1
ATOM 1363 C C . SER A 1 172 ? 4.542 2.520 -4.320 1.00 98.56 172 SER A C 1
ATOM 1365 O O . SER A 1 172 ? 3.998 1.824 -5.183 1.00 98.56 172 SER A O 1
ATOM 1367 N N . PHE A 1 173 ? 3.916 3.536 -3.723 1.00 98.75 173 PHE A N 1
ATOM 1368 C CA . PHE A 1 173 ? 2.553 3.927 -4.043 1.00 98.75 173 PHE A CA 1
ATOM 1369 C C . PHE A 1 173 ? 2.405 4.318 -5.515 1.00 98.75 173 PHE A C 1
ATOM 1371 O O . PHE A 1 173 ? 1.489 3.828 -6.173 1.00 98.75 173 PHE A O 1
ATOM 1378 N N . TYR A 1 174 ? 3.311 5.140 -6.058 1.00 98.69 174 TYR A N 1
ATOM 1379 C CA . TYR A 1 174 ? 3.271 5.551 -7.464 1.00 98.69 174 TYR A CA 1
ATOM 1380 C C . TYR A 1 174 ? 3.220 4.344 -8.402 1.00 98.69 174 TYR A C 1
ATOM 1382 O O . TYR A 1 174 ? 2.384 4.289 -9.306 1.00 98.69 174 TYR A O 1
ATOM 1390 N N . ILE A 1 175 ? 4.113 3.372 -8.188 1.00 98.69 175 ILE A N 1
ATOM 1391 C CA . ILE A 1 175 ? 4.223 2.175 -9.025 1.00 98.69 175 ILE A CA 1
ATOM 1392 C C . ILE A 1 175 ? 2.921 1.379 -8.978 1.00 98.69 175 ILE A C 1
ATOM 1394 O O . ILE A 1 175 ? 2.346 1.078 -10.027 1.00 98.69 175 ILE A O 1
ATOM 1398 N N . ILE A 1 176 ? 2.432 1.066 -7.775 1.00 98.81 176 ILE A N 1
ATOM 1399 C CA . ILE A 1 176 ? 1.226 0.249 -7.615 1.00 98.81 176 ILE A CA 1
ATOM 1400 C C . ILE A 1 176 ? -0.015 0.977 -8.120 1.00 98.81 176 ILE A C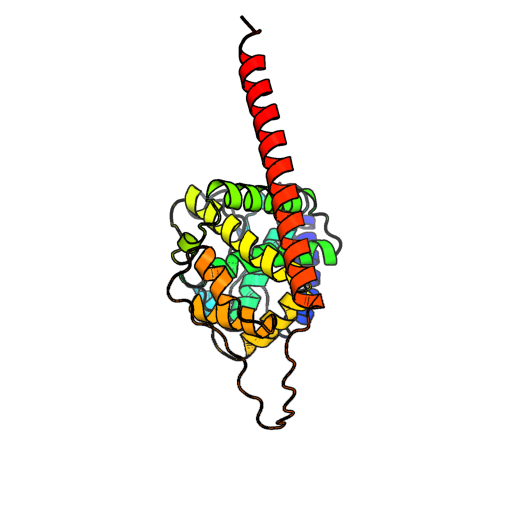 1
ATOM 1402 O O . ILE A 1 176 ? -0.825 0.359 -8.813 1.00 98.81 176 ILE A O 1
ATOM 1406 N N . ALA A 1 177 ? -0.155 2.273 -7.843 1.00 98.62 177 ALA A N 1
ATOM 1407 C CA . ALA A 1 177 ? -1.285 3.068 -8.304 1.00 98.62 177 ALA A CA 1
ATOM 1408 C C . ALA A 1 177 ? -1.312 3.178 -9.832 1.00 98.62 177 ALA A C 1
ATOM 1410 O O . ALA A 1 177 ? -2.348 2.914 -10.437 1.00 98.62 177 ALA A O 1
ATOM 1411 N N . ASN A 1 178 ? -0.179 3.490 -10.469 1.00 98.00 178 ASN A N 1
ATOM 1412 C CA . ASN A 1 178 ? -0.100 3.640 -11.923 1.00 98.00 178 ASN A CA 1
ATOM 1413 C C . ASN A 1 178 ? -0.401 2.318 -12.647 1.00 98.00 178 ASN A C 1
ATOM 1415 O O . ASN A 1 178 ? -1.209 2.276 -13.579 1.00 98.00 178 ASN A O 1
ATOM 1419 N N . ILE A 1 179 ? 0.180 1.207 -12.183 1.00 98.25 179 ILE A N 1
ATOM 1420 C CA . ILE A 1 179 ? -0.120 -0.111 -12.751 1.00 98.25 179 ILE A CA 1
ATOM 1421 C C . ILE A 1 179 ? -1.587 -0.465 -12.500 1.00 98.25 179 ILE A C 1
ATOM 1423 O O . ILE A 1 179 ? -2.291 -0.827 -13.437 1.00 98.25 179 ILE A O 1
ATOM 1427 N N . SER A 1 180 ? -2.082 -0.339 -11.273 1.00 98.56 180 SER A N 1
ATOM 1428 C CA . SER A 1 180 ? -3.442 -0.777 -10.959 1.00 98.56 180 SER A CA 1
ATOM 1429 C C . SER A 1 180 ? -4.490 0.040 -11.704 1.00 98.56 180 SER A C 1
ATOM 1431 O O . SER A 1 180 ? -5.345 -0.535 -12.377 1.00 98.56 180 SER A O 1
ATOM 1433 N N . ASP A 1 181 ? -4.396 1.370 -11.671 1.00 98.19 181 ASP A N 1
ATOM 1434 C CA . ASP A 1 181 ? -5.370 2.247 -12.323 1.00 98.19 181 ASP A CA 1
ATOM 1435 C C . ASP A 1 181 ? -5.359 2.077 -13.852 1.00 98.19 181 ASP A C 1
ATOM 1437 O O . ASP A 1 181 ? -6.427 2.064 -14.464 1.00 98.19 181 ASP A O 1
ATOM 1441 N N . SER A 1 182 ? -4.199 1.822 -14.471 1.00 97.75 182 SER A N 1
ATOM 1442 C CA . SER A 1 182 ? -4.112 1.548 -15.917 1.00 97.75 182 SER A CA 1
ATOM 1443 C C . SER A 1 182 ? -4.640 0.170 -16.345 1.00 97.75 182 SER A C 1
ATOM 1445 O O . SER A 1 182 ? -4.845 -0.049 -17.538 1.00 97.75 182 SER A O 1
ATOM 1447 N N . HIS A 1 183 ? -4.900 -0.749 -15.407 1.00 98.25 183 HIS A N 1
ATOM 1448 C CA . HIS A 1 183 ? -5.389 -2.106 -15.699 1.00 98.25 183 HIS A CA 1
ATOM 1449 C C . HIS A 1 183 ? -6.766 -2.416 -15.083 1.00 98.25 183 HIS A C 1
ATOM 1451 O O . HIS A 1 183 ? -7.172 -3.583 -15.017 1.00 98.25 183 HIS A O 1
ATOM 1457 N N . GLY A 1 184 ? -7.515 -1.389 -14.668 1.00 97.62 184 GLY A N 1
ATOM 1458 C CA . GLY A 1 184 ? -8.889 -1.530 -14.166 1.00 97.62 184 GLY A CA 1
ATOM 1459 C C . GLY A 1 184 ? -9.039 -1.412 -12.646 1.00 97.62 184 GLY A C 1
ATOM 1460 O O . GLY A 1 184 ? -10.037 -1.876 -12.086 1.00 97.62 184 GLY A O 1
ATOM 1461 N N . GLY A 1 185 ? -8.057 -0.821 -11.968 1.00 98.06 185 GLY A N 1
ATOM 1462 C CA . GLY A 1 185 ? -8.092 -0.457 -10.556 1.00 98.06 185 GLY A CA 1
ATOM 1463 C C . GLY A 1 185 ? -8.296 -1.650 -9.623 1.00 98.06 185 GLY A C 1
ATOM 1464 O O . GLY A 1 185 ? -7.537 -2.617 -9.646 1.00 98.06 185 GLY A O 1
ATOM 1465 N N . LEU A 1 186 ? -9.365 -1.622 -8.822 1.00 98.31 186 LEU A N 1
ATOM 1466 C CA . LEU A 1 186 ? -9.693 -2.704 -7.884 1.00 98.31 186 LEU A CA 1
ATOM 1467 C C . LEU A 1 186 ? -9.918 -4.062 -8.570 1.00 98.31 186 LEU A C 1
ATOM 1469 O O . LEU A 1 186 ? -9.576 -5.092 -7.995 1.00 98.31 186 LEU A O 1
ATOM 1473 N N . SER A 1 187 ? -10.415 -4.083 -9.814 1.00 98.31 187 SER A N 1
ATOM 1474 C CA . SER A 1 187 ? -10.545 -5.338 -10.572 1.00 98.31 187 SER A CA 1
ATOM 1475 C C . SER A 1 187 ? -9.182 -5.943 -10.930 1.00 98.31 187 SER A C 1
ATOM 1477 O O . SER A 1 187 ? -9.042 -7.163 -10.994 1.00 98.31 187 SER A O 1
ATOM 1479 N N . TYR A 1 188 ? -8.164 -5.103 -11.148 1.00 98.75 188 TYR A N 1
ATOM 1480 C CA . TYR A 1 188 ? -6.790 -5.552 -11.343 1.00 98.75 188 TYR A CA 1
ATOM 1481 C C . TYR A 1 188 ? -6.194 -6.069 -10.042 1.00 98.75 188 TYR A C 1
ATOM 1483 O O . TYR A 1 188 ? -5.644 -7.165 -10.034 1.00 98.75 188 TYR A O 1
ATOM 1491 N N . ALA A 1 189 ? -6.373 -5.340 -8.937 1.00 98.56 189 ALA A N 1
ATOM 1492 C CA . ALA A 1 189 ? -5.932 -5.799 -7.623 1.00 98.56 189 ALA A CA 1
ATOM 1493 C C . ALA A 1 189 ? -6.525 -7.178 -7.277 1.00 98.56 189 ALA A C 1
ATOM 1495 O O . ALA A 1 189 ? -5.796 -8.063 -6.841 1.00 98.56 189 ALA A O 1
ATOM 1496 N N . GLN A 1 190 ? -7.806 -7.419 -7.572 1.00 98.62 190 GLN A N 1
ATOM 1497 C CA . GLN A 1 190 ? -8.421 -8.741 -7.406 1.00 98.62 190 GLN A CA 1
ATOM 1498 C C . GLN A 1 190 ? -7.702 -9.839 -8.214 1.00 98.62 190 GLN A C 1
ATOM 1500 O O . GLN A 1 190 ? -7.458 -10.930 -7.696 1.00 98.62 190 GLN A O 1
ATOM 1505 N N . ARG A 1 191 ? -7.314 -9.562 -9.468 1.00 98.56 191 ARG A N 1
ATOM 1506 C CA . ARG A 1 191 ? -6.513 -10.504 -10.272 1.00 98.56 191 ARG A CA 1
ATOM 1507 C C . ARG A 1 191 ? -5.124 -10.718 -9.673 1.00 98.56 191 ARG A C 1
ATOM 1509 O O . ARG A 1 191 ? -4.700 -11.863 -9.584 1.00 98.56 191 ARG A O 1
ATOM 1516 N N . VAL A 1 192 ? -4.464 -9.661 -9.192 1.00 98.69 192 VAL A N 1
ATOM 1517 C CA . VAL A 1 192 ? -3.168 -9.754 -8.494 1.00 98.69 192 VAL A CA 1
ATOM 1518 C C . VAL A 1 192 ? -3.268 -10.690 -7.293 1.00 98.69 192 VAL A C 1
ATOM 1520 O O . VAL A 1 192 ? -2.496 -11.637 -7.207 1.00 98.69 192 VAL A O 1
ATOM 1523 N N . PHE A 1 193 ? -4.258 -10.517 -6.413 1.00 98.62 193 PHE A N 1
ATOM 1524 C CA . PHE A 1 193 ? -4.460 -11.431 -5.282 1.00 98.62 193 PHE A CA 1
ATOM 1525 C C . PHE A 1 193 ? -4.796 -12.861 -5.722 1.00 98.62 193 PHE A C 1
ATOM 1527 O O . PHE A 1 193 ? -4.404 -13.823 -5.063 1.00 98.62 193 PHE A O 1
ATOM 1534 N N . SER A 1 194 ? -5.482 -13.040 -6.853 1.00 98.25 194 SER A N 1
ATOM 1535 C CA . SER A 1 194 ? -5.701 -14.376 -7.406 1.00 98.25 194 SER A CA 1
ATOM 1536 C C . SER A 1 194 ? -4.407 -15.055 -7.866 1.00 98.25 194 SER A C 1
ATOM 1538 O O . SER A 1 194 ? -4.283 -16.267 -7.697 1.00 98.25 194 SER A O 1
ATOM 1540 N N . GLU A 1 195 ? -3.462 -14.303 -8.427 1.00 98.12 195 GLU A N 1
ATOM 1541 C CA . GLU A 1 195 ? -2.141 -14.803 -8.824 1.00 98.12 195 GLU A CA 1
ATOM 1542 C C . GLU A 1 195 ? -1.228 -15.046 -7.609 1.00 98.12 195 GLU A C 1
ATOM 1544 O O . GLU A 1 195 ? -0.612 -16.107 -7.529 1.00 98.12 195 GLU A O 1
ATOM 1549 N N . LEU A 1 196 ? -1.219 -14.141 -6.619 1.00 98.19 196 LEU A N 1
ATOM 1550 C CA . LEU A 1 196 ? -0.424 -14.273 -5.385 1.00 98.19 196 LEU A CA 1
ATOM 1551 C C . LEU A 1 196 ? -0.689 -15.591 -4.648 1.00 98.19 196 LEU A C 1
ATOM 1553 O O . LEU A 1 196 ? 0.232 -16.245 -4.183 1.00 98.19 196 LEU A O 1
ATOM 1557 N N . ARG A 1 197 ? -1.947 -16.042 -4.603 1.00 95.88 197 ARG A N 1
ATOM 1558 C CA . ARG A 1 197 ? -2.327 -17.283 -3.904 1.00 95.88 197 ARG A CA 1
ATOM 1559 C C . ARG A 1 197 ? -1.750 -18.562 -4.519 1.00 95.88 197 ARG A C 1
ATOM 1561 O O . ARG A 1 197 ? -1.907 -19.627 -3.926 1.00 95.88 197 ARG A O 1
ATOM 1568 N N . LYS A 1 198 ? -1.159 -18.501 -5.716 1.00 95.50 198 LYS A N 1
ATOM 1569 C CA . LYS A 1 198 ? -0.672 -19.694 -6.420 1.00 95.50 198 LYS A CA 1
ATOM 1570 C C . LYS A 1 198 ? 0.681 -20.156 -5.891 1.00 95.50 198 LYS A C 1
ATOM 1572 O O . LYS A 1 198 ? 0.902 -21.362 -5.804 1.00 95.50 198 LYS A O 1
ATOM 1577 N N . HIS A 1 199 ? 1.564 -19.222 -5.536 1.00 89.50 199 HIS A N 1
ATOM 1578 C CA . HIS A 1 199 ? 2.936 -19.511 -5.121 1.00 89.50 199 HIS A CA 1
ATOM 1579 C C . HIS A 1 199 ? 3.438 -18.458 -4.121 1.00 89.50 199 HIS A C 1
ATOM 1581 O O . HIS A 1 199 ? 3.059 -17.296 -4.248 1.00 89.50 199 HIS A O 1
ATOM 1587 N N . PRO A 1 200 ? 4.313 -18.827 -3.166 1.00 90.81 200 PRO A N 1
ATOM 1588 C CA . PRO A 1 200 ? 4.971 -17.857 -2.294 1.00 90.81 200 PRO A CA 1
ATOM 1589 C C . PRO A 1 200 ? 5.768 -16.814 -3.086 1.00 90.81 200 PRO A C 1
ATOM 1591 O O . PRO A 1 200 ? 6.360 -17.133 -4.118 1.00 90.81 200 PRO A O 1
ATOM 1594 N N . VAL A 1 201 ? 5.809 -15.586 -2.573 1.00 97.00 201 VAL A N 1
ATOM 1595 C CA . VAL A 1 201 ? 6.473 -14.434 -3.193 1.00 97.00 201 VAL A CA 1
ATOM 1596 C C . VAL A 1 201 ? 7.459 -13.842 -2.196 1.00 97.00 201 VAL A C 1
ATOM 1598 O O . VAL A 1 201 ? 7.043 -13.356 -1.145 1.00 97.00 201 VAL A O 1
ATOM 1601 N N . SER A 1 202 ? 8.752 -13.853 -2.525 1.00 97.12 202 SER A N 1
ATOM 1602 C CA . SER A 1 202 ? 9.808 -13.370 -1.620 1.00 97.12 202 SER A CA 1
ATOM 1603 C C . SER A 1 202 ? 10.801 -12.408 -2.268 1.00 97.12 202 SER A C 1
ATOM 1605 O O . SER A 1 202 ? 11.655 -11.855 -1.574 1.00 97.12 202 SER A O 1
ATOM 1607 N N . THR A 1 203 ? 10.688 -12.154 -3.577 1.00 97.44 203 THR A N 1
ATOM 1608 C CA . THR A 1 203 ? 11.563 -11.221 -4.294 1.00 97.44 203 THR A CA 1
ATOM 1609 C C . THR A 1 203 ? 10.791 -10.196 -5.125 1.00 97.44 203 THR A C 1
ATOM 1611 O O . THR A 1 203 ? 9.654 -10.410 -5.547 1.00 97.44 203 THR A O 1
ATOM 1614 N N . SER A 1 204 ? 11.455 -9.083 -5.456 1.00 97.62 204 SER A N 1
ATOM 1615 C CA . SER A 1 204 ? 10.927 -8.107 -6.418 1.00 97.62 204 SER A CA 1
ATOM 1616 C C . SER A 1 204 ? 10.644 -8.721 -7.796 1.00 97.62 204 SER A C 1
ATOM 1618 O O . SER A 1 204 ? 9.703 -8.295 -8.460 1.00 97.62 204 SER A O 1
ATOM 1620 N N . SER A 1 205 ? 11.424 -9.715 -8.242 1.00 97.62 205 SER A N 1
ATOM 1621 C CA . SER A 1 205 ? 11.172 -10.370 -9.532 1.00 97.62 205 SER A CA 1
ATOM 1622 C C . SER A 1 205 ? 9.886 -11.200 -9.493 1.00 97.62 205 SER A C 1
ATOM 1624 O O . SER A 1 205 ? 9.101 -11.123 -10.435 1.00 97.62 205 SER A O 1
ATOM 1626 N N . ASP A 1 206 ? 9.626 -11.920 -8.397 1.00 98.00 206 ASP A N 1
ATOM 1627 C CA . ASP A 1 206 ? 8.380 -12.680 -8.210 1.00 98.00 206 ASP A CA 1
ATOM 1628 C C . ASP A 1 206 ? 7.161 -11.752 -8.238 1.00 98.00 206 ASP A C 1
ATOM 1630 O O . ASP A 1 206 ? 6.175 -12.024 -8.923 1.00 98.00 206 ASP A O 1
ATOM 1634 N N . ILE A 1 207 ? 7.259 -10.600 -7.564 1.00 98.50 207 ILE A N 1
ATOM 1635 C CA . ILE A 1 207 ? 6.211 -9.572 -7.571 1.00 98.50 207 ILE A CA 1
ATOM 1636 C C . ILE A 1 207 ? 5.931 -9.090 -8.998 1.00 98.50 207 ILE A C 1
ATOM 1638 O O . ILE A 1 207 ? 4.775 -9.013 -9.412 1.00 98.50 207 ILE A O 1
ATOM 1642 N N . VAL A 1 208 ? 6.970 -8.770 -9.775 1.00 98.50 208 VAL A N 1
ATOM 1643 C CA . VAL A 1 208 ? 6.787 -8.291 -11.154 1.00 98.50 208 VAL A CA 1
ATOM 1644 C C . VAL A 1 208 ? 6.186 -9.374 -12.050 1.00 98.50 208 VAL A C 1
ATOM 1646 O O . VAL A 1 208 ? 5.355 -9.053 -12.905 1.00 98.50 208 VAL A O 1
ATOM 1649 N N . ILE A 1 209 ? 6.543 -10.643 -11.846 1.00 98.19 209 ILE A N 1
ATOM 1650 C CA . ILE A 1 209 ? 5.923 -11.777 -12.541 1.00 98.19 209 ILE A CA 1
ATOM 1651 C C . ILE A 1 209 ? 4.428 -11.841 -12.217 1.00 98.19 209 ILE A C 1
ATOM 1653 O O . ILE A 1 209 ? 3.617 -11.875 -13.140 1.00 98.19 209 ILE A O 1
ATOM 1657 N N . VAL A 1 210 ? 4.055 -11.769 -10.938 1.00 98.38 210 VAL A N 1
ATOM 1658 C CA . VAL A 1 210 ? 2.651 -11.789 -10.501 1.00 98.38 210 VAL A CA 1
ATOM 1659 C C . VAL A 1 210 ? 1.855 -10.616 -11.074 1.00 98.38 210 VAL A C 1
ATOM 1661 O O . VAL A 1 210 ? 0.756 -10.799 -11.603 1.00 98.38 210 VAL A O 1
ATOM 1664 N N . LEU A 1 211 ? 2.412 -9.404 -11.025 1.00 98.62 211 LEU A N 1
ATOM 1665 C CA . LEU A 1 211 ? 1.787 -8.229 -11.632 1.00 98.62 211 LEU A CA 1
ATOM 1666 C C . LEU A 1 211 ? 1.612 -8.426 -13.148 1.00 98.62 211 LEU A C 1
ATOM 1668 O O . LEU A 1 211 ? 0.553 -8.138 -13.699 1.00 98.62 211 LEU A O 1
ATOM 1672 N N . SER A 1 212 ? 2.614 -8.986 -13.827 1.00 98.44 212 SER A N 1
ATOM 1673 C CA . SER A 1 212 ? 2.545 -9.265 -15.267 1.00 98.44 212 SER A CA 1
ATOM 1674 C C . SER A 1 212 ? 1.472 -10.306 -15.612 1.00 98.44 212 SER A C 1
ATOM 1676 O O . SER A 1 212 ? 0.704 -10.110 -16.556 1.00 98.44 212 SER A O 1
ATOM 1678 N N . GLN A 1 213 ? 1.363 -11.373 -14.813 1.00 97.94 213 GLN A N 1
ATOM 1679 C CA . GLN A 1 213 ? 0.320 -12.395 -14.937 1.00 97.94 213 GLN A CA 1
ATOM 1680 C C . GLN A 1 213 ? -1.077 -11.780 -14.798 1.00 97.94 213 GLN A C 1
ATOM 1682 O O . GLN A 1 213 ? -1.929 -11.975 -15.664 1.00 97.94 213 GLN A O 1
ATOM 1687 N N . ALA A 1 214 ? -1.298 -10.965 -13.762 1.00 98.06 214 ALA A N 1
ATOM 1688 C CA . ALA A 1 214 ? -2.574 -10.287 -13.533 1.00 98.06 214 ALA A CA 1
ATOM 1689 C C . ALA A 1 214 ? -2.914 -9.249 -14.622 1.00 98.06 214 ALA A C 1
ATOM 1691 O O . ALA A 1 214 ? -4.094 -8.967 -14.881 1.00 98.06 214 ALA A O 1
ATOM 1692 N N . ALA A 1 215 ? -1.889 -8.671 -15.257 1.00 97.88 215 ALA A N 1
ATOM 1693 C CA . ALA A 1 215 ? -2.023 -7.707 -16.347 1.00 97.88 215 ALA A CA 1
ATOM 1694 C C . ALA A 1 215 ? -2.255 -8.376 -17.705 1.00 97.88 215 ALA A C 1
ATOM 1696 O O . ALA A 1 215 ? -2.696 -7.707 -18.639 1.00 97.88 215 ALA A O 1
ATOM 1697 N N . GLY A 1 216 ? -1.934 -9.667 -17.832 1.00 96.62 216 GLY A N 1
ATOM 1698 C CA . GLY A 1 216 ? -1.903 -10.369 -19.112 1.00 96.62 216 GLY A CA 1
ATOM 1699 C C . GLY A 1 216 ? -0.812 -9.856 -20.061 1.00 96.62 216 GLY A C 1
ATOM 1700 O O . GLY A 1 216 ? -0.895 -10.089 -21.265 1.00 96.62 216 GLY A O 1
ATOM 1701 N N . ARG A 1 217 ? 0.200 -9.137 -19.552 1.00 96.69 217 ARG A N 1
ATOM 1702 C CA . ARG A 1 217 ? 1.326 -8.603 -20.339 1.00 96.69 217 ARG A CA 1
ATOM 1703 C C . ARG A 1 217 ? 2.593 -8.476 -19.500 1.00 96.69 217 ARG A C 1
ATOM 1705 O O . ARG A 1 217 ? 2.520 -8.255 -18.298 1.00 96.69 217 ARG A O 1
ATOM 1712 N N . ASN A 1 218 ? 3.756 -8.547 -20.147 1.00 97.81 218 ASN A N 1
ATOM 1713 C CA . ASN A 1 218 ? 5.046 -8.398 -19.473 1.00 97.81 218 ASN A CA 1
ATOM 1714 C C . ASN A 1 218 ? 5.268 -6.951 -18.986 1.00 97.81 218 ASN A C 1
ATOM 1716 O O . ASN A 1 218 ? 5.397 -6.036 -19.802 1.00 97.81 218 ASN A O 1
ATOM 1720 N N . LEU A 1 219 ? 5.347 -6.750 -17.668 1.00 98.38 219 LEU A N 1
ATOM 1721 C CA . LEU A 1 219 ? 5.626 -5.451 -17.045 1.00 98.38 219 LEU A CA 1
ATOM 1722 C C . LEU A 1 219 ? 7.113 -5.240 -16.734 1.00 98.38 219 LEU A C 1
ATOM 1724 O O . LEU A 1 219 ? 7.509 -4.128 -16.389 1.00 98.38 219 LEU A O 1
ATOM 1728 N N . ALA A 1 220 ? 7.966 -6.251 -16.888 1.00 98.25 220 ALA A N 1
ATOM 1729 C CA . ALA A 1 220 ? 9.384 -6.145 -16.556 1.00 98.25 220 ALA A CA 1
ATOM 1730 C C . ALA A 1 220 ? 10.131 -4.978 -17.246 1.00 98.25 220 ALA A C 1
ATOM 1732 O O . ALA A 1 220 ? 10.921 -4.315 -16.567 1.00 98.25 220 ALA A O 1
ATOM 1733 N N . PRO A 1 221 ? 9.867 -4.621 -18.526 1.00 98.00 221 PRO A N 1
ATOM 1734 C CA . PRO A 1 221 ? 10.471 -3.435 -19.138 1.00 98.00 221 PRO A CA 1
ATOM 1735 C C . PRO A 1 221 ? 10.138 -2.127 -18.406 1.00 98.00 221 PRO A C 1
ATOM 1737 O O . PRO A 1 221 ? 11.006 -1.263 -18.279 1.00 98.00 221 PRO A O 1
ATOM 1740 N N . PHE A 1 222 ? 8.913 -1.993 -17.885 1.00 97.62 222 PHE A N 1
ATOM 1741 C CA . PHE A 1 222 ? 8.504 -0.828 -17.100 1.00 97.62 222 PHE A CA 1
ATOM 1742 C C . PHE A 1 222 ? 9.326 -0.729 -15.811 1.00 97.62 222 PHE A C 1
ATOM 1744 O O . PHE A 1 222 ? 9.952 0.298 -15.566 1.00 97.62 222 PHE A O 1
ATOM 1751 N N . PHE A 1 223 ? 9.435 -1.815 -15.046 1.00 98.44 223 PHE A N 1
ATOM 1752 C CA . PHE A 1 223 ? 10.238 -1.840 -13.818 1.00 98.44 223 PHE A CA 1
ATOM 1753 C C . PHE A 1 223 ? 11.722 -1.555 -14.077 1.00 98.44 223 PHE A C 1
ATOM 1755 O O . PHE A 1 223 ? 12.329 -0.746 -13.374 1.00 98.44 223 PHE A O 1
ATOM 1762 N N . ARG A 1 224 ? 12.306 -2.135 -15.134 1.00 98.19 224 ARG A N 1
ATOM 1763 C CA . ARG A 1 224 ? 13.696 -1.838 -15.518 1.00 98.19 224 ARG A CA 1
ATOM 1764 C C . ARG A 1 224 ? 13.891 -0.366 -15.892 1.00 98.19 224 ARG A C 1
ATOM 1766 O O . ARG A 1 224 ? 14.907 0.219 -15.529 1.00 98.19 224 ARG A O 1
ATOM 1773 N N . SER A 1 225 ? 12.912 0.267 -16.547 1.00 97.56 225 SER A N 1
ATOM 1774 C CA . SER A 1 225 ? 12.974 1.706 -16.858 1.00 97.56 225 SER A CA 1
ATOM 1775 C C . SER A 1 225 ? 13.003 2.588 -15.601 1.00 97.56 225 SER A C 1
ATOM 1777 O O . SER A 1 225 ? 13.695 3.613 -15.583 1.00 97.56 225 SER A O 1
ATOM 1779 N N . LEU A 1 226 ? 12.349 2.127 -14.526 1.00 97.88 226 LEU A N 1
ATOM 1780 C CA . LEU A 1 226 ? 12.380 2.756 -13.207 1.00 97.88 226 LEU A CA 1
ATOM 1781 C C . LEU A 1 226 ? 13.688 2.500 -12.442 1.00 97.88 226 LEU A C 1
ATOM 1783 O O . LEU A 1 226 ? 13.890 3.046 -11.363 1.00 97.88 226 LEU A O 1
ATOM 1787 N N . GLY A 1 227 ? 14.602 1.694 -12.985 1.00 97.50 227 GLY A N 1
ATOM 1788 C CA . GLY A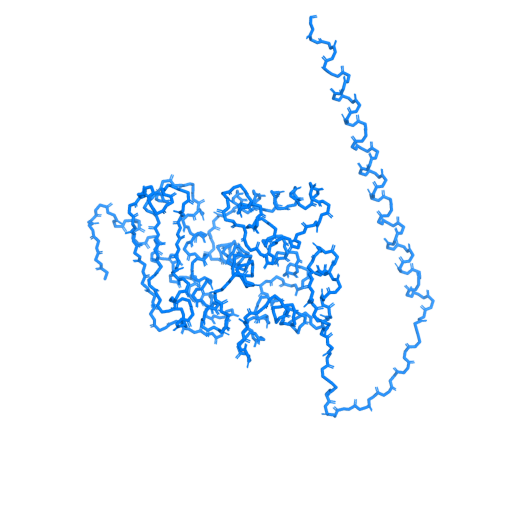 1 227 ? 15.882 1.370 -12.360 1.00 97.50 227 GLY A CA 1
ATOM 1789 C C . GLY A 1 227 ? 15.879 0.090 -11.527 1.00 97.50 227 GLY A C 1
ATOM 1790 O O . GLY A 1 227 ? 16.860 -0.153 -10.832 1.00 97.50 227 GLY A O 1
ATOM 1791 N N . PHE A 1 228 ? 14.826 -0.734 -11.590 1.00 97.88 228 PHE A N 1
ATOM 1792 C CA . PHE A 1 228 ? 14.872 -2.055 -10.967 1.00 97.88 228 PHE A CA 1
ATOM 1793 C C . PHE A 1 228 ? 15.868 -2.958 -11.708 1.00 97.88 228 PHE A C 1
ATOM 1795 O O . PHE A 1 228 ? 15.889 -3.029 -12.938 1.00 97.88 228 PHE A O 1
ATOM 1802 N N . SER A 1 229 ? 16.664 -3.687 -10.939 1.00 96.75 229 SER A N 1
ATOM 1803 C CA . SER A 1 229 ? 17.649 -4.666 -11.384 1.00 96.75 229 SER A CA 1
ATOM 1804 C C . SER A 1 229 ? 17.145 -6.098 -11.172 1.00 96.75 229 SER A C 1
ATOM 1806 O O . SER A 1 229 ? 16.276 -6.343 -10.334 1.00 96.75 229 SER A O 1
ATOM 1808 N N . ASN A 1 230 ? 17.693 -7.048 -11.940 1.00 96.06 230 ASN A N 1
ATOM 1809 C CA . ASN A 1 230 ? 17.404 -8.486 -11.831 1.00 96.06 230 ASN A CA 1
ATOM 1810 C C . ASN A 1 230 ? 15.915 -8.862 -11.972 1.00 96.06 230 ASN A C 1
ATOM 1812 O O . ASN A 1 230 ? 15.449 -9.816 -11.356 1.00 96.06 230 ASN A O 1
ATOM 1816 N N . ILE A 1 231 ? 15.169 -8.119 -12.794 1.00 97.69 231 ILE A N 1
ATOM 1817 C CA . ILE A 1 231 ? 13.755 -8.394 -13.073 1.00 97.69 231 ILE A CA 1
ATOM 1818 C C . ILE A 1 231 ? 13.627 -9.288 -14.300 1.00 97.69 231 ILE A C 1
ATOM 1820 O O . ILE A 1 231 ? 13.994 -8.883 -15.411 1.00 97.69 231 ILE A O 1
ATOM 1824 N N . GLN A 1 232 ? 13.082 -10.484 -14.088 1.00 96.19 232 GLN A N 1
ATOM 1825 C CA . GLN A 1 232 ? 12.816 -11.455 -15.143 1.00 96.19 232 GLN A CA 1
ATOM 1826 C C . GLN A 1 232 ? 11.611 -11.044 -15.992 1.00 96.19 232 GLN A C 1
ATOM 1828 O O . GLN A 1 232 ? 10.640 -10.475 -15.494 1.00 96.19 232 GLN A O 1
ATOM 1833 N N . ASP A 1 233 ? 11.676 -11.348 -17.287 1.00 96.56 233 ASP A N 1
ATOM 1834 C CA . ASP A 1 233 ? 10.533 -11.186 -18.177 1.00 96.56 233 ASP A CA 1
ATOM 1835 C C . ASP A 1 233 ? 9.498 -12.278 -17.913 1.00 96.56 233 ASP A C 1
ATOM 1837 O O . ASP A 1 233 ? 9.820 -13.466 -17.869 1.00 96.56 233 ASP A O 1
ATOM 1841 N N . TRP A 1 234 ? 8.233 -11.880 -17.805 1.00 95.88 234 TRP A N 1
ATOM 1842 C CA . TRP A 1 234 ? 7.135 -12.833 -17.843 1.00 95.88 234 TRP A CA 1
ATOM 1843 C C . TRP A 1 234 ? 6.756 -13.133 -19.293 1.00 95.88 234 TRP A C 1
ATOM 1845 O O . TRP A 1 234 ? 6.570 -12.222 -20.102 1.00 95.88 234 TRP A O 1
ATOM 1855 N N . SER A 1 235 ? 6.598 -14.415 -19.608 1.00 89.88 235 SER A N 1
ATOM 1856 C CA . SER A 1 235 ? 5.995 -14.880 -20.856 1.00 89.88 235 SER A CA 1
ATOM 1857 C C . SER A 1 235 ? 4.783 -15.750 -20.527 1.00 89.88 235 SER A C 1
ATOM 1859 O O . SER A 1 235 ? 4.862 -16.546 -19.585 1.00 89.88 235 SER A O 1
ATOM 1861 N N . PRO A 1 236 ? 3.674 -15.649 -21.281 1.00 82.38 236 PRO A N 1
ATOM 1862 C CA . PRO A 1 236 ? 2.562 -16.570 -21.113 1.00 82.38 236 PRO A CA 1
ATOM 1863 C C . PRO A 1 236 ? 3.068 -17.994 -21.347 1.00 82.38 236 PRO A C 1
ATOM 1865 O O . PRO A 1 236 ? 3.732 -18.257 -22.352 1.00 82.38 236 PRO A O 1
ATOM 1868 N N . THR A 1 237 ? 2.764 -18.925 -20.443 1.00 70.19 237 THR A N 1
ATOM 1869 C CA . THR A 1 237 ? 2.979 -20.343 -20.740 1.00 70.19 237 THR A CA 1
ATOM 1870 C C . THR A 1 237 ? 2.139 -20.683 -21.973 1.00 70.19 237 THR A C 1
ATOM 1872 O O . THR A 1 237 ? 0.952 -20.343 -21.976 1.00 70.19 237 THR A O 1
ATOM 1875 N N . PRO A 1 238 ? 2.700 -21.322 -23.018 1.00 52.41 238 PRO A N 1
ATOM 1876 C CA . PRO A 1 238 ? 1.900 -21.794 -24.136 1.00 52.41 238 PRO A CA 1
ATOM 1877 C C . PRO A 1 238 ? 0.807 -22.699 -23.576 1.00 52.41 238 PRO A C 1
ATOM 1879 O O . PRO A 1 238 ? 1.098 -23.736 -22.977 1.00 52.41 238 PRO A O 1
ATOM 1882 N N . SER A 1 239 ? -0.448 -22.285 -23.706 1.00 44.47 239 SER A N 1
ATOM 1883 C CA . SER A 1 239 ? -1.576 -23.129 -23.350 1.00 44.47 239 SER A CA 1
ATOM 1884 C C . SER A 1 239 ? -1.484 -24.409 -24.179 1.00 44.47 239 SER A C 1
ATOM 1886 O O . SER A 1 239 ? -1.461 -24.373 -25.412 1.00 44.47 239 SER A O 1
ATOM 1888 N N . ALA A 1 240 ? -1.410 -25.559 -23.509 1.00 43.94 240 ALA A N 1
ATOM 1889 C CA . ALA A 1 240 ? -1.634 -26.835 -24.166 1.00 43.94 240 ALA A CA 1
ATOM 1890 C C . ALA A 1 240 ? -3.070 -26.823 -24.718 1.00 43.94 240 ALA A C 1
ATOM 1892 O O . ALA A 1 240 ? -4.028 -26.891 -23.954 1.00 43.94 240 ALA A O 1
ATOM 1893 N N . GLY A 1 241 ? -3.207 -26.681 -26.038 1.00 44.19 241 GLY A N 1
ATOM 1894 C CA . GLY A 1 241 ? -4.490 -26.757 -26.740 1.00 44.19 241 GLY A CA 1
ATOM 1895 C C . GLY A 1 241 ? -5.029 -25.419 -27.246 1.00 44.19 241 GLY A C 1
ATOM 1896 O O . GLY A 1 241 ? -5.964 -24.860 -26.686 1.00 44.19 241 GLY A O 1
ATOM 1897 N N . ASN A 1 242 ? -4.440 -24.914 -28.329 1.00 36.53 242 ASN A N 1
ATOM 1898 C CA . ASN A 1 242 ? -5.102 -24.722 -29.627 1.00 36.53 242 ASN A CA 1
ATOM 1899 C C . ASN A 1 242 ? -4.185 -23.864 -30.502 1.00 36.53 242 ASN A C 1
ATOM 1901 O O . ASN A 1 242 ? -4.155 -22.640 -30.402 1.00 36.53 242 ASN A O 1
ATOM 1905 N N . THR A 1 243 ? -3.433 -24.517 -31.386 1.00 38.66 243 THR A N 1
ATOM 1906 C CA . THR A 1 243 ? -2.840 -23.869 -32.555 1.00 38.66 243 THR A CA 1
ATOM 1907 C C . THR A 1 243 ? -3.966 -23.325 -33.427 1.00 38.66 243 THR A C 1
ATOM 1909 O O . THR A 1 243 ? -4.512 -24.037 -34.265 1.00 38.66 243 THR A O 1
ATOM 1912 N N . VAL A 1 244 ? -4.302 -22.055 -33.235 1.00 39.62 244 VAL A N 1
ATOM 1913 C CA . VAL A 1 244 ? -4.872 -21.223 -34.289 1.00 39.62 244 VAL A CA 1
ATOM 1914 C C . VAL A 1 244 ? -3.736 -20.330 -34.757 1.00 39.62 244 VAL A C 1
ATOM 1916 O O . VAL A 1 244 ? -3.348 -19.369 -34.100 1.00 39.62 244 VAL A O 1
ATOM 1919 N N . THR A 1 245 ? -3.141 -20.700 -35.883 1.00 42.84 245 THR A N 1
ATOM 1920 C CA . THR A 1 245 ? -2.233 -19.831 -36.620 1.00 42.84 245 THR A CA 1
ATOM 1921 C C . THR A 1 245 ? -3.052 -18.720 -37.274 1.00 42.84 245 THR A C 1
ATOM 1923 O O . THR A 1 245 ? -3.634 -18.947 -38.333 1.00 42.84 245 THR A O 1
ATOM 1926 N N . THR A 1 246 ? -3.063 -17.516 -36.702 1.00 40.06 246 THR A N 1
ATOM 1927 C CA . THR A 1 246 ? -3.265 -16.296 -37.494 1.00 40.06 246 THR A CA 1
ATOM 1928 C C . THR A 1 246 ? -1.938 -15.552 -37.570 1.00 40.06 246 THR A C 1
ATOM 1930 O O . THR A 1 246 ? -1.414 -15.023 -36.593 1.00 40.06 246 THR A O 1
ATOM 1933 N N . LYS A 1 247 ? -1.333 -15.560 -38.762 1.00 45.75 247 LYS A N 1
ATOM 1934 C CA . LYS A 1 247 ? -0.313 -14.575 -39.123 1.00 45.75 247 LYS A CA 1
ATOM 1935 C C . LYS A 1 247 ? -1.040 -13.262 -39.396 1.00 45.75 247 LYS A C 1
ATOM 1937 O O . LYS A 1 247 ? -1.330 -12.952 -40.549 1.00 45.75 247 LYS A O 1
ATOM 1942 N N . ASP A 1 248 ? -1.334 -12.507 -38.348 1.00 42.31 248 ASP A N 1
ATOM 1943 C CA . ASP A 1 248 ? -1.816 -11.142 -38.513 1.00 42.31 248 ASP A CA 1
ATOM 1944 C C . ASP A 1 248 ? -0.615 -10.229 -38.752 1.00 42.31 248 ASP A C 1
ATOM 1946 O O . ASP A 1 248 ? 0.145 -9.867 -37.856 1.00 42.31 248 ASP A O 1
ATOM 1950 N N . THR A 1 249 ? -0.413 -9.917 -40.028 1.00 43.69 249 THR A N 1
ATOM 1951 C CA . THR A 1 249 ? 0.559 -8.917 -40.469 1.00 43.69 249 THR A CA 1
ATOM 1952 C C . THR A 1 249 ? -0.022 -7.541 -40.118 1.00 43.69 249 THR A C 1
ATOM 1954 O O . THR A 1 249 ? -1.158 -7.268 -40.515 1.00 43.69 249 THR A O 1
ATOM 1957 N N . PRO A 1 250 ? 0.686 -6.670 -39.374 1.00 46.69 250 PRO A N 1
ATOM 1958 C CA . PRO A 1 250 ? 0.145 -5.374 -38.977 1.00 46.69 250 PRO A CA 1
ATOM 1959 C C . PRO A 1 250 ? -0.175 -4.521 -40.211 1.00 46.69 250 PRO A C 1
ATOM 1961 O O . PRO A 1 250 ? 0.650 -4.365 -41.112 1.00 46.69 250 PRO A O 1
ATOM 1964 N N . THR A 1 251 ? -1.398 -3.996 -40.268 1.00 50.62 251 THR A N 1
ATOM 1965 C CA . THR A 1 251 ? -1.887 -3.196 -41.395 1.00 50.62 251 THR A CA 1
ATOM 1966 C C . THR A 1 251 ? -1.401 -1.751 -41.295 1.00 50.62 251 THR A C 1
ATOM 1968 O O . THR A 1 251 ? -1.103 -1.242 -40.217 1.00 50.62 251 THR A O 1
ATOM 1971 N N . LEU A 1 252 ? -1.362 -1.040 -42.425 1.00 48.41 252 LEU A N 1
ATOM 1972 C CA . LEU A 1 252 ? -0.938 0.367 -42.517 1.00 48.41 252 LEU A CA 1
ATOM 1973 C C . LEU A 1 252 ? -1.653 1.294 -41.501 1.00 48.41 252 LEU A C 1
ATOM 1975 O O . LEU A 1 252 ? -1.087 2.289 -41.051 1.00 48.41 252 LEU A O 1
ATOM 1979 N N . SER A 1 253 ? -2.869 0.927 -41.077 1.00 49.22 253 SER A N 1
ATOM 1980 C CA . SER A 1 253 ? -3.639 1.622 -40.039 1.00 49.22 253 SER A CA 1
ATOM 1981 C C . SER A 1 253 ? -2.952 1.627 -38.670 1.00 49.22 253 SER A C 1
ATOM 1983 O O . SER A 1 253 ? -3.036 2.633 -37.971 1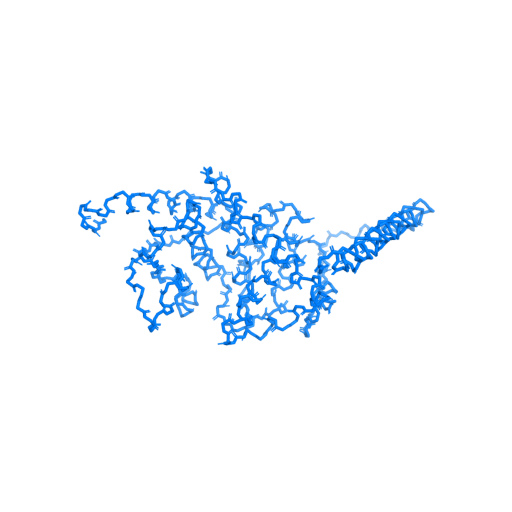.00 49.22 253 SER A O 1
ATOM 1985 N N . SER A 1 254 ? -2.265 0.550 -38.267 1.00 49.72 254 SER A N 1
ATOM 1986 C CA . SER A 1 254 ? -1.628 0.483 -36.943 1.00 49.72 254 SER A CA 1
ATOM 1987 C C . SER A 1 254 ? -0.406 1.395 -36.854 1.00 49.72 254 SER A C 1
ATOM 1989 O O . SER A 1 254 ? -0.154 1.997 -35.811 1.00 49.72 254 SER A O 1
ATOM 1991 N N . TYR A 1 255 ? 0.320 1.557 -37.963 1.00 56.25 255 TYR A N 1
ATOM 1992 C CA . TYR A 1 255 ? 1.429 2.506 -38.058 1.00 56.25 255 TYR A CA 1
ATOM 1993 C C . TYR A 1 255 ? 0.941 3.953 -37.986 1.00 56.25 255 TYR A C 1
ATOM 1995 O O . TYR A 1 255 ? 1.540 4.766 -37.285 1.00 56.25 255 TYR A O 1
ATOM 2003 N N . MET A 1 256 ? -0.188 4.264 -38.628 1.00 48.09 256 MET A N 1
ATOM 2004 C CA . MET A 1 256 ? -0.788 5.598 -38.554 1.00 48.09 256 MET A CA 1
ATOM 2005 C C . MET A 1 256 ? -1.255 5.942 -37.134 1.00 48.09 256 MET A C 1
ATOM 2007 O O . MET A 1 256 ? -0.989 7.046 -36.663 1.00 48.09 256 MET A O 1
ATOM 2011 N N . SER A 1 257 ? -1.866 5.000 -36.406 1.00 53.31 257 SER A N 1
ATOM 2012 C CA . SER A 1 257 ? -2.252 5.207 -35.001 1.00 53.31 257 SER A CA 1
ATOM 2013 C C . SER A 1 257 ? -1.047 5.454 -34.088 1.00 53.31 257 SER A C 1
ATOM 2015 O O . SER A 1 257 ? -1.108 6.315 -33.210 1.00 53.31 257 SER A O 1
ATOM 2017 N N . LEU A 1 258 ? 0.066 4.747 -34.315 1.00 46.66 258 LEU A N 1
ATOM 2018 C CA . LEU A 1 258 ? 1.299 4.927 -33.545 1.00 46.66 258 LEU A CA 1
ATOM 2019 C C . LEU A 1 258 ? 1.948 6.294 -33.820 1.00 46.66 258 LEU A C 1
ATOM 2021 O O . LEU A 1 258 ? 2.358 6.981 -32.887 1.00 46.66 258 LEU A O 1
ATOM 2025 N N . ILE A 1 259 ? 1.997 6.717 -35.087 1.00 65.31 259 ILE A N 1
ATOM 2026 C CA . ILE A 1 259 ? 2.553 8.019 -35.487 1.00 65.31 259 ILE A CA 1
ATOM 2027 C C . ILE A 1 259 ? 1.720 9.165 -34.900 1.00 65.31 259 ILE A C 1
ATOM 2029 O O . ILE A 1 259 ? 2.283 10.125 -34.374 1.00 65.31 259 ILE A O 1
ATOM 2033 N N . VAL A 1 260 ? 0.388 9.049 -34.916 1.00 58.28 260 VAL A N 1
ATOM 2034 C CA . VAL A 1 260 ? -0.509 10.047 -34.312 1.00 58.28 260 VAL A CA 1
ATOM 2035 C C . VAL A 1 260 ? -0.325 10.109 -32.791 1.00 58.28 260 VAL A C 1
ATOM 2037 O O . VAL A 1 260 ? -0.231 11.204 -32.239 1.00 58.28 260 VAL A O 1
ATOM 2040 N N . ALA A 1 261 ? -0.199 8.965 -32.109 1.00 45.31 261 ALA A N 1
ATOM 2041 C CA . ALA A 1 261 ? 0.035 8.923 -30.663 1.00 45.31 261 ALA A CA 1
ATOM 2042 C C . ALA A 1 261 ? 1.384 9.553 -30.261 1.00 45.31 261 ALA A C 1
ATOM 2044 O O . ALA A 1 261 ? 1.457 10.302 -29.282 1.00 45.31 261 ALA A O 1
ATOM 2045 N N . LEU A 1 262 ? 2.443 9.307 -31.040 1.00 53.84 262 LEU A N 1
ATOM 2046 C CA . LEU A 1 262 ? 3.758 9.922 -30.830 1.00 53.84 262 LEU A CA 1
ATOM 2047 C C . LEU A 1 262 ? 3.728 11.431 -31.115 1.00 53.84 262 LEU A C 1
ATOM 2049 O O . LEU A 1 262 ? 4.293 12.207 -30.344 1.00 53.84 262 LEU A O 1
ATOM 2053 N N . GLY A 1 263 ? 3.009 11.859 -32.157 1.00 65.00 263 GLY A N 1
ATOM 2054 C CA . GLY A 1 263 ? 2.819 13.273 -32.486 1.00 65.00 263 GLY A CA 1
ATOM 2055 C C . GLY A 1 263 ? 2.067 14.050 -31.399 1.00 65.00 263 GLY A C 1
ATOM 2056 O O . GLY A 1 263 ? 2.501 15.132 -31.005 1.00 65.00 263 GLY A O 1
ATOM 2057 N N . LEU A 1 264 ? 0.990 13.478 -30.846 1.00 51.47 264 LEU A N 1
ATOM 2058 C CA . LEU A 1 264 ? 0.256 14.059 -29.713 1.00 51.47 264 LEU A CA 1
ATOM 2059 C C . LEU A 1 264 ? 1.109 14.133 -28.441 1.00 51.47 264 LEU A C 1
ATOM 2061 O O . LEU A 1 264 ? 1.065 15.136 -27.730 1.00 51.47 264 LEU A O 1
ATOM 2065 N N . SER A 1 265 ? 1.917 13.105 -28.175 1.00 47.31 265 SER A N 1
ATOM 2066 C CA . SER A 1 265 ? 2.814 13.079 -27.012 1.00 47.31 265 SER A CA 1
ATOM 2067 C C . SER A 1 265 ? 3.890 14.168 -27.102 1.00 47.31 265 SER A C 1
ATOM 2069 O O . SER A 1 265 ? 4.172 14.845 -26.113 1.00 47.31 265 SER A O 1
ATOM 2071 N N . LEU A 1 266 ? 4.441 14.394 -28.301 1.00 56.72 266 LEU A N 1
ATOM 2072 C CA . LEU A 1 266 ? 5.413 15.458 -28.555 1.00 56.72 266 LEU A CA 1
ATOM 20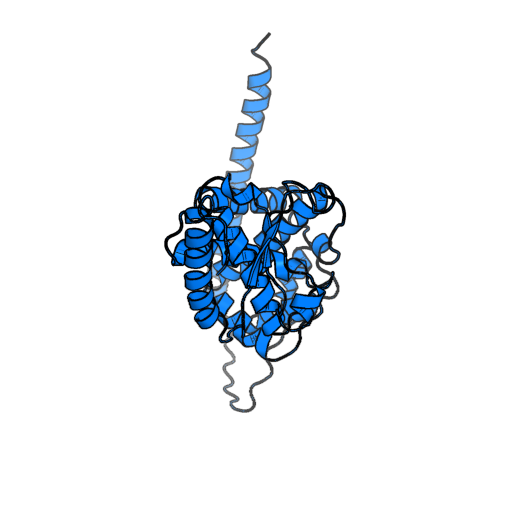73 C C . LEU A 1 266 ? 4.783 16.853 -28.415 1.00 56.72 266 LEU A C 1
ATOM 2075 O O . LEU A 1 266 ? 5.392 17.746 -27.830 1.00 56.72 266 LEU A O 1
ATOM 2079 N N . LEU A 1 267 ? 3.551 17.037 -28.899 1.00 53.53 267 LEU A N 1
ATOM 2080 C CA . LEU A 1 267 ? 2.825 18.302 -28.779 1.00 53.53 267 LEU A CA 1
ATOM 2081 C C . LEU A 1 267 ? 2.544 18.655 -27.310 1.00 53.53 267 LEU A C 1
ATOM 2083 O O . LEU A 1 267 ? 2.793 19.784 -26.893 1.00 53.53 267 LEU A O 1
ATOM 2087 N N . ILE A 1 268 ? 2.087 17.685 -26.510 1.00 63.12 268 ILE A N 1
ATOM 2088 C CA . ILE A 1 268 ? 1.861 17.869 -25.068 1.00 63.12 268 ILE A CA 1
ATOM 2089 C C . ILE A 1 268 ? 3.174 18.227 -24.365 1.00 63.12 268 ILE A C 1
ATOM 2091 O O . ILE A 1 268 ? 3.203 19.161 -23.565 1.00 63.12 268 ILE A O 1
ATOM 2095 N N . PHE A 1 269 ? 4.271 17.537 -24.695 1.00 60.44 269 PHE A N 1
ATOM 2096 C CA . PHE A 1 269 ? 5.591 17.851 -24.147 1.00 60.44 269 PHE A CA 1
ATOM 2097 C C . PHE A 1 269 ? 6.020 19.288 -24.468 1.00 60.44 269 PHE A C 1
ATOM 2099 O O . PHE A 1 269 ? 6.460 20.002 -23.571 1.00 60.44 269 PHE A O 1
ATOM 2106 N N . LEU A 1 270 ? 5.844 19.743 -25.712 1.00 57.47 270 LEU A N 1
ATOM 2107 C CA . LEU A 1 270 ? 6.206 21.101 -26.125 1.00 57.47 270 LEU A CA 1
ATOM 2108 C C . LEU A 1 270 ? 5.353 22.171 -25.436 1.00 57.47 270 LEU A C 1
ATOM 2110 O O . LEU A 1 270 ? 5.903 23.177 -24.993 1.00 57.47 270 LEU A O 1
ATOM 2114 N N . VAL A 1 271 ? 4.043 21.946 -25.287 1.00 69.62 271 VAL A N 1
ATOM 2115 C CA . VAL A 1 271 ? 3.139 22.867 -24.573 1.00 69.62 271 VAL A CA 1
ATOM 2116 C C . VAL A 1 271 ? 3.518 22.969 -23.096 1.00 69.62 271 VAL A C 1
ATOM 2118 O O . VAL A 1 271 ? 3.606 24.072 -22.558 1.00 69.62 271 VAL A O 1
ATOM 2121 N N . VAL A 1 272 ? 3.800 21.838 -22.443 1.00 58.16 272 VAL A N 1
ATOM 2122 C CA . VAL A 1 272 ? 4.228 21.816 -21.037 1.00 58.16 272 VAL A CA 1
ATOM 2123 C C . VAL A 1 272 ? 5.602 22.465 -20.876 1.00 58.16 272 VAL A C 1
ATOM 2125 O O . VAL A 1 272 ? 5.798 23.254 -19.956 1.00 58.16 272 VAL A O 1
ATOM 2128 N N . TYR A 1 273 ? 6.544 22.190 -21.780 1.00 64.62 273 TYR A N 1
ATOM 2129 C CA . TYR A 1 273 ? 7.887 22.762 -21.739 1.00 64.62 273 TYR A CA 1
ATOM 2130 C C . TYR A 1 273 ? 7.871 24.285 -21.933 1.00 64.62 273 TYR A C 1
ATOM 2132 O O . TYR A 1 273 ? 8.469 25.002 -21.132 1.00 64.62 273 TYR A O 1
ATOM 2140 N N . TYR A 1 274 ? 7.144 24.795 -22.933 1.00 59.53 274 TYR A N 1
ATOM 2141 C CA . TYR A 1 274 ? 7.034 26.239 -23.171 1.00 59.53 274 TYR A CA 1
ATOM 2142 C C . TYR A 1 274 ? 6.233 26.955 -22.082 1.00 59.53 274 TYR A C 1
ATOM 2144 O O . TYR A 1 274 ? 6.662 28.012 -21.623 1.00 59.53 274 TYR A O 1
ATOM 2152 N N . GLY A 1 275 ? 5.130 26.367 -21.610 1.00 57.81 275 GLY A N 1
ATOM 2153 C CA . GLY A 1 275 ? 4.364 26.925 -20.494 1.00 57.81 275 GLY A CA 1
ATOM 2154 C C . GLY A 1 275 ? 5.204 27.018 -19.219 1.00 57.81 275 GLY A C 1
ATOM 2155 O O . GLY A 1 275 ? 5.214 28.048 -18.547 1.00 57.81 275 GLY A O 1
ATOM 2156 N N . ASN A 1 276 ? 5.992 25.981 -18.923 1.00 53.00 276 ASN A N 1
ATOM 2157 C CA . ASN A 1 276 ? 6.882 25.981 -17.767 1.00 53.00 276 ASN A CA 1
ATOM 2158 C C . ASN A 1 276 ? 8.076 26.937 -17.950 1.00 53.00 276 ASN A C 1
ATOM 2160 O O . ASN A 1 276 ? 8.524 27.554 -16.985 1.00 53.00 276 ASN A O 1
ATOM 2164 N N . PHE A 1 277 ? 8.586 27.113 -19.173 1.00 60.72 277 PHE A N 1
ATOM 2165 C CA . PHE A 1 277 ? 9.618 28.109 -19.476 1.00 60.72 277 PHE A CA 1
ATOM 2166 C C . PHE A 1 277 ? 9.104 29.542 -19.265 1.00 60.72 277 PHE A C 1
ATOM 2168 O O . PHE A 1 277 ? 9.780 30.342 -18.621 1.00 60.72 277 PHE A O 1
ATOM 2175 N N . GLU A 1 278 ? 7.894 29.861 -19.733 1.00 54.22 278 GLU A N 1
ATOM 2176 C CA . GLU A 1 278 ? 7.292 31.191 -19.583 1.00 54.22 278 GLU A CA 1
ATOM 2177 C C . GLU A 1 278 ? 6.981 31.524 -18.113 1.00 54.22 278 GLU A C 1
ATOM 2179 O O . GLU A 1 278 ? 7.272 32.630 -17.652 1.00 54.22 278 GLU A O 1
ATOM 2184 N N . ILE A 1 279 ? 6.469 30.554 -17.345 1.00 53.84 279 ILE A N 1
ATOM 2185 C CA . ILE A 1 279 ? 6.246 30.696 -15.896 1.00 53.84 279 ILE A CA 1
ATOM 2186 C C . ILE A 1 279 ? 7.573 30.943 -15.168 1.00 53.84 279 ILE A C 1
ATOM 2188 O O . ILE A 1 279 ? 7.668 31.861 -14.355 1.00 53.84 279 ILE A O 1
ATOM 2192 N N . ASN A 1 280 ? 8.625 30.192 -15.504 1.00 49.12 280 ASN A N 1
ATOM 2193 C CA . ASN A 1 280 ? 9.942 30.376 -14.894 1.00 49.12 280 ASN A CA 1
ATOM 2194 C C . ASN A 1 280 ? 10.598 31.719 -15.264 1.00 49.12 280 ASN A C 1
ATOM 2196 O O . ASN A 1 280 ? 11.328 32.278 -14.446 1.00 49.12 280 ASN A O 1
ATOM 2200 N N . GLN A 1 281 ? 10.329 32.275 -16.450 1.00 59.47 281 GLN A N 1
ATOM 2201 C CA . GLN A 1 281 ? 10.771 33.629 -16.810 1.00 59.47 281 GLN A CA 1
ATOM 2202 C C . GLN A 1 281 ? 9.996 34.707 -16.040 1.00 59.47 281 GLN A C 1
ATOM 2204 O O . GLN A 1 281 ? 10.602 35.637 -15.510 1.00 59.47 281 GLN A O 1
ATOM 2209 N N . LYS A 1 282 ? 8.672 34.561 -15.891 1.00 51.19 282 LYS A N 1
ATOM 2210 C CA . LYS A 1 282 ? 7.842 35.495 -15.105 1.00 51.19 282 LYS A CA 1
ATOM 2211 C C . LYS A 1 282 ? 8.204 35.487 -13.617 1.00 51.19 282 LYS A C 1
ATOM 2213 O O . LYS A 1 282 ? 8.260 36.551 -13.011 1.00 51.19 282 LYS A O 1
ATOM 2218 N N . LEU A 1 283 ? 8.534 34.326 -13.050 1.00 48.62 283 LEU A N 1
ATOM 2219 C CA . LEU A 1 283 ? 9.020 34.211 -11.669 1.00 48.62 283 LEU A CA 1
ATOM 2220 C C . LEU A 1 283 ? 10.404 34.849 -11.476 1.00 48.62 283 LEU A C 1
ATOM 2222 O O . LEU A 1 283 ? 10.652 35.458 -10.441 1.00 48.62 283 LEU A O 1
ATOM 2226 N N . LYS A 1 284 ? 11.293 34.774 -12.475 1.00 47.22 284 LYS A N 1
ATOM 2227 C CA . LYS A 1 284 ? 12.601 35.451 -12.434 1.00 47.22 284 LYS A CA 1
ATOM 2228 C C . LYS A 1 284 ? 12.499 36.972 -12.578 1.00 47.22 284 LYS A C 1
ATOM 2230 O O . LYS A 1 284 ? 13.296 37.676 -11.969 1.00 47.22 284 LYS A O 1
ATOM 2235 N N . MET A 1 285 ? 11.526 37.479 -13.338 1.00 46.59 285 MET A N 1
ATOM 2236 C CA . MET A 1 285 ? 11.285 38.923 -13.473 1.00 46.59 285 MET A CA 1
ATOM 2237 C C . MET A 1 285 ? 10.515 39.514 -12.279 1.00 46.59 285 MET A C 1
ATOM 2239 O O . MET A 1 285 ? 10.806 40.630 -11.870 1.00 46.59 285 MET A O 1
ATOM 2243 N N . GLY A 1 286 ? 9.593 38.762 -11.662 1.00 42.09 286 GLY A N 1
ATOM 2244 C CA . GLY A 1 286 ? 8.812 39.216 -10.499 1.00 42.09 286 GLY A CA 1
ATOM 2245 C C . GLY A 1 286 ? 9.601 39.343 -9.187 1.00 42.09 286 GLY A C 1
ATOM 2246 O O . GLY A 1 286 ? 9.112 39.946 -8.239 1.00 42.09 286 GLY A O 1
ATOM 2247 N N . ILE A 1 287 ? 10.825 38.809 -9.129 1.00 40.44 287 ILE A N 1
ATOM 2248 C CA . ILE A 1 287 ? 11.733 38.949 -7.977 1.00 40.44 287 ILE A CA 1
ATOM 2249 C C . ILE A 1 287 ? 12.535 40.269 -8.040 1.00 40.44 287 ILE A C 1
ATOM 2251 O O . ILE A 1 287 ? 13.147 40.655 -7.050 1.00 40.44 287 ILE A O 1
ATOM 2255 N N . PHE A 1 288 ? 12.495 41.009 -9.158 1.00 38.19 288 PHE A N 1
ATOM 2256 C CA . PHE A 1 288 ? 13.283 42.238 -9.340 1.00 38.19 288 PHE A CA 1
ATOM 2257 C C . PHE A 1 288 ? 12.533 43.560 -9.073 1.00 38.19 288 PHE A C 1
ATOM 2259 O O . PHE A 1 288 ? 13.170 44.607 -9.115 1.00 38.19 288 PHE A O 1
ATOM 2266 N N . GLU A 1 289 ? 11.231 43.543 -8.754 1.00 40.53 289 GLU A N 1
ATOM 2267 C CA . GLU A 1 289 ? 10.442 44.766 -8.462 1.00 40.53 289 GLU A CA 1
ATOM 2268 C C . GLU A 1 289 ? 10.005 44.929 -6.991 1.00 40.53 289 GLU A C 1
ATOM 2270 O O . GLU A 1 289 ? 9.136 45.739 -6.680 1.00 40.53 289 GLU A O 1
ATOM 2275 N N . MET A 1 290 ? 10.625 44.217 -6.047 1.00 39.50 290 MET A N 1
ATOM 2276 C CA . MET A 1 290 ? 10.503 44.547 -4.619 1.00 39.50 290 MET A CA 1
ATOM 2277 C C . MET A 1 290 ? 11.874 44.804 -3.999 1.00 39.50 290 MET A C 1
ATOM 2279 O O . MET A 1 290 ? 12.424 43.950 -3.303 1.00 39.50 290 MET A O 1
ATOM 2283 N N . LEU A 1 291 ? 12.391 46.005 -4.248 1.00 39.12 291 LEU A N 1
ATOM 2284 C CA . LEU A 1 291 ? 13.276 46.746 -3.351 1.00 39.12 291 LEU A CA 1
ATOM 2285 C C . LEU A 1 291 ? 12.819 48.205 -3.325 1.00 39.12 291 LEU A C 1
ATOM 2287 O O . LEU A 1 291 ? 12.650 48.775 -4.426 1.00 39.12 291 LEU A O 1
#

Foldseek 3Di:
DDDDPVCVVVVVVLVVLLVLLQVVCCVLQVDHDPDEAEAEDEQDVVCVRLNCQKEFDLVCLLVQLNTYIYGYPNQVVDDFLSSSLSSQLRVQSNSLSNLAERPDQQCVLVSLQVSNQCSVVSCVVSPTDCPPVVVCLQVVLVVLCVVVVLQLQCSSGQDDDPVVNVNSSSSSNVVSVVLQVVQPHSQLSSQLSVLSNPDHHYHPQSSQLSSCRSSVHWCQVVVVSNVHPPHDTHDDDPPPDDPPDDPPDDDPVVVVVVVVVVVVVVVVVVVVVVVVVVVVVVVVVVVPPDD

InterPro domains:
  IPR027268 Peptidase M4/M1, CTD superfamily [G3DSA:1.10.390.10] (3-190)

pLDDT: mean 84.92, std 18.12, range [36.53, 98.81]